Protein AF-A0A059WHM9-F1 (afdb_monomer_lite)

Radius of gyration: 31.62 Å; chains: 1; bounding box: 68×32×107 Å

Foldseek 3Di:
DLVLCVVLVQFDPVCVVVSVVLVVVLVVVVPDCVLLVVLLVVLLVVLCVVLVVVLQVLDADLQFHDVLVVPPPPDPVSVVVPPDRDRTDTDPVNVCCNPPVRSVVSSVVSVVVVVLVSVLVSLLSVLPGNTQFALLDPCLARSPCVNVVVLVVCVVVLVVCCVPPLVVQLCCCVPPVVDDCPDCSRVVSVCCSVPVVVCSSCSSLVSNLVVSVVNLVVVLVVLVVVLVVLVVVVVVVCVVCVVVVNNDPPCPPSVVVNVVSVVSNVSSVSRDSD

pLDDT: mean 81.45, std 11.12, range [46.09, 93.75]

Secondary structure (DSSP, 8-state):
-HHHHHHS--B-GGGHHHHHHHHHHHHHHHH-SHHHHHHHHHHHHHHHHHHHHHHHS----SSEE-HHHHS---STTTGGGGSS---PEEPHHHHHIIIIIHHHHHHHHHHHHHHHHHHHHHHHHHTTS-B---TTSTTSSSS-HHHHHHHHHHHHHHHHHIIIIIHHHHHHHHHTS---TTSHHHHHHHHHHHHHHHHHHHHHHHHHHHHHHHHHHHHHHHHHHHHHHHHHHHHHHHHHHHHHT--TTTHHHHHHHHHHHHHHHHHHHT----

Sequence (274 aa):
AARCFVTTGVVEPGDATRMLRINWKLKQLRHSGWPDLICILLGYALAAAWMFPEMNNGRPTWHAADLTVLSQPTSWRGAHQMLHASLQTLTWPGAWELIFVGPLSTYWWLRWSFKVLLWTWYLYQVSRLRLNLVASHPDSTGGISFISDAQTKFGWIILAYGVSYVAPTILYKLRFEGATIEVLSVWGYAASFVVGAPLLFTLPLFMFTKQLFQAKSHALEVLQERSMERAKAFEDKWLKACMSGHYELMSGSDLTGLDALNRVYDHIHKMRVV

Structure (mmCIF, N/CA/C/O backbone):
data_AF-A0A059WHM9-F1
#
_entry.id   AF-A0A059WHM9-F1
#
loop_
_atom_site.group_PDB
_atom_site.id
_atom_site.type_symbol
_atom_site.label_atom_id
_atom_site.label_alt_id
_atom_site.label_comp_id
_atom_site.label_asym_id
_atom_site.label_entity_id
_atom_site.label_seq_id
_atom_site.pdbx_PDB_ins_code
_atom_site.Cartn_x
_atom_site.Cartn_y
_atom_site.Cartn_z
_atom_site.occupancy
_atom_site.B_iso_or_equiv
_atom_site.auth_seq_id
_atom_site.auth_comp_id
_atom_site.auth_asym_id
_atom_site.auth_atom_id
_atom_site.pdbx_PDB_model_num
ATOM 1 N N . ALA A 1 1 ? -11.561 -9.058 2.204 1.00 68.25 1 ALA A N 1
ATOM 2 C CA . ALA A 1 1 ? -11.937 -7.634 2.317 1.00 68.25 1 ALA A CA 1
ATOM 3 C C . ALA A 1 1 ? -13.413 -7.393 1.998 1.00 68.25 1 ALA A C 1
ATOM 5 O O . ALA A 1 1 ? -14.196 -7.440 2.928 1.00 68.25 1 ALA A O 1
ATOM 6 N N . ALA A 1 2 ? -13.840 -7.207 0.739 1.00 75.38 2 ALA A N 1
ATOM 7 C CA . ALA A 1 2 ? -15.233 -6.817 0.437 1.00 75.38 2 ALA A CA 1
ATOM 8 C C . ALA A 1 2 ? -16.305 -7.789 0.968 1.00 75.38 2 ALA A C 1
ATOM 10 O O . ALA A 1 2 ? -17.295 -7.349 1.539 1.00 75.38 2 ALA A O 1
ATOM 11 N N . ARG A 1 3 ? -16.083 -9.107 0.846 1.00 79.12 3 ARG A N 1
ATOM 12 C CA . ARG A 1 3 ? -16.957 -10.115 1.473 1.00 79.12 3 ARG A CA 1
ATOM 13 C C . ARG A 1 3 ? -16.911 -10.045 3.001 1.00 79.12 3 ARG A C 1
ATOM 15 O O . ARG A 1 3 ? -17.965 -10.059 3.615 1.00 79.12 3 ARG A O 1
ATOM 22 N N . CYS A 1 4 ? -15.716 -9.895 3.580 1.00 76.56 4 CYS A N 1
ATOM 23 C CA . CYS A 1 4 ? -15.513 -9.794 5.028 1.00 76.56 4 CYS A CA 1
ATOM 24 C C . CYS A 1 4 ? -16.339 -8.654 5.631 1.00 76.56 4 CYS A C 1
ATOM 26 O O . CYS A 1 4 ? -17.071 -8.907 6.567 1.00 76.56 4 CYS A O 1
ATOM 28 N N . PHE A 1 5 ? -16.325 -7.455 5.034 1.00 77.19 5 PHE A N 1
ATOM 29 C CA . PHE A 1 5 ? -17.135 -6.320 5.507 1.00 77.19 5 PHE A CA 1
ATOM 30 C C . PHE A 1 5 ? -18.643 -6.606 5.566 1.00 77.19 5 PHE A C 1
ATOM 32 O O . PHE A 1 5 ? -19.338 -6.025 6.392 1.00 77.19 5 PHE A O 1
ATOM 39 N N . VAL A 1 6 ? -19.155 -7.470 4.684 1.00 75.25 6 VAL A N 1
ATOM 40 C CA . VAL A 1 6 ? -20.574 -7.855 4.666 1.00 75.25 6 VAL A CA 1
ATOM 41 C C . VAL A 1 6 ? -20.845 -8.968 5.677 1.00 75.25 6 VAL A C 1
ATOM 43 O O . VAL A 1 6 ? -21.856 -8.929 6.366 1.00 75.25 6 VAL A O 1
ATOM 46 N N . THR A 1 7 ? -19.947 -9.949 5.792 1.00 77.56 7 THR A N 1
ATOM 47 C CA . THR A 1 7 ? -20.131 -11.101 6.687 1.00 77.56 7 THR A CA 1
ATOM 48 C C . THR A 1 7 ? -19.881 -10.774 8.154 1.00 77.56 7 THR A C 1
ATOM 50 O O . THR A 1 7 ? -20.477 -11.408 9.012 1.00 77.56 7 THR A O 1
ATOM 53 N N . THR A 1 8 ? -18.999 -9.816 8.457 1.00 75.31 8 THR A N 1
ATOM 54 C CA . THR A 1 8 ? -18.659 -9.448 9.841 1.00 75.31 8 THR A CA 1
ATOM 55 C C . THR A 1 8 ? -19.654 -8.471 10.466 1.00 75.31 8 THR A C 1
ATOM 57 O O . THR A 1 8 ? -19.558 -8.211 11.658 1.00 75.31 8 THR A O 1
ATOM 60 N N . GLY A 1 9 ? -20.593 -7.908 9.694 1.00 72.00 9 GLY A N 1
ATOM 61 C CA . GLY A 1 9 ? -21.582 -6.955 10.215 1.00 72.00 9 GLY A CA 1
ATOM 62 C C . GLY A 1 9 ? -20.988 -5.627 10.703 1.00 72.00 9 GLY A C 1
ATOM 63 O O . GLY A 1 9 ? -21.664 -4.872 11.391 1.00 72.00 9 GLY A O 1
ATOM 64 N N . VAL A 1 10 ? -19.735 -5.324 10.341 1.00 79.38 10 VAL A N 1
ATOM 65 C CA . VAL A 1 10 ? -19.032 -4.096 10.759 1.00 79.38 10 VAL A CA 1
ATOM 66 C C . VAL A 1 10 ? -19.670 -2.841 10.148 1.00 79.38 10 VAL A C 1
ATOM 68 O O . VAL A 1 10 ? -19.496 -1.746 10.666 1.00 79.38 10 VAL A O 1
ATOM 71 N N . VAL A 1 11 ? -20.423 -2.963 9.052 1.00 79.38 11 VAL A N 1
ATOM 72 C CA . VAL A 1 11 ? -21.133 -1.831 8.434 1.00 79.38 11 VAL A CA 1
ATOM 73 C C . VAL A 1 11 ? -22.506 -1.655 9.083 1.00 79.38 11 VAL A C 1
ATOM 75 O O . VAL A 1 11 ? -23.287 -2.603 9.138 1.00 79.38 11 VAL A O 1
ATOM 78 N N . GLU A 1 12 ? -22.819 -0.433 9.522 1.00 79.44 12 GLU A N 1
ATOM 79 C CA . GLU A 1 12 ? -24.126 -0.099 10.095 1.00 79.44 12 GLU A CA 1
ATOM 80 C C . GLU A 1 12 ? -25.273 -0.393 9.095 1.00 79.44 12 GLU A C 1
ATOM 82 O O . GLU A 1 12 ? -25.134 -0.094 7.901 1.00 79.44 12 GLU A O 1
ATOM 87 N N . PRO A 1 13 ? -26.434 -0.933 9.533 1.00 74.81 13 PRO A N 1
ATOM 88 C CA . PRO A 1 13 ? -27.531 -1.312 8.633 1.00 74.81 13 PRO A CA 1
ATOM 89 C C . PRO A 1 13 ? -28.015 -0.181 7.711 1.00 74.81 13 PRO A C 1
ATOM 91 O O . PRO A 1 13 ? -28.372 -0.434 6.560 1.00 74.81 13 PRO A O 1
ATOM 94 N N . GLY A 1 14 ? -27.969 1.073 8.180 1.00 75.81 14 GLY A N 1
ATOM 95 C CA . GLY A 1 14 ? -28.342 2.253 7.391 1.00 75.81 14 GLY A CA 1
ATOM 96 C C . GLY A 1 14 ? -27.420 2.535 6.196 1.00 75.81 14 GLY A C 1
ATOM 97 O O . GLY A 1 14 ? -27.863 3.090 5.190 1.00 75.81 14 GLY A O 1
ATOM 98 N N . ASP A 1 15 ? -26.159 2.098 6.254 1.00 82.88 15 ASP A N 1
ATOM 99 C CA . ASP A 1 15 ? -25.152 2.304 5.206 1.00 82.88 15 ASP A CA 1
ATOM 100 C C . ASP A 1 15 ? -24.964 1.067 4.297 1.00 82.88 15 ASP A C 1
ATOM 102 O O . ASP A 1 15 ? -24.201 1.111 3.324 1.00 82.88 15 ASP A O 1
ATOM 106 N N . ALA A 1 16 ? -25.707 -0.024 4.525 1.00 79.69 16 ALA A N 1
ATOM 107 C CA . ALA A 1 16 ? -25.605 -1.260 3.739 1.00 79.69 16 ALA A CA 1
ATOM 108 C C . ALA A 1 16 ? -25.854 -1.038 2.232 1.00 79.69 16 ALA A C 1
ATOM 110 O O . ALA A 1 16 ? -25.144 -1.578 1.378 1.00 79.69 16 ALA A O 1
ATOM 111 N N . THR A 1 17 ? -26.812 -0.175 1.878 1.00 83.19 17 THR A N 1
ATOM 112 C CA . THR A 1 17 ? -27.110 0.174 0.475 1.00 83.19 17 THR A CA 1
ATOM 113 C C . THR A 1 17 ? -25.966 0.945 -0.191 1.00 83.19 17 THR A C 1
ATOM 115 O O . THR A 1 17 ? -25.660 0.725 -1.369 1.00 83.19 17 THR A O 1
ATOM 118 N N . ARG A 1 18 ? -25.277 1.819 0.557 1.00 85.75 18 ARG A N 1
ATOM 119 C CA . ARG A 1 18 ? -24.085 2.534 0.078 1.00 85.75 18 ARG A CA 1
ATOM 120 C C . ARG A 1 18 ? -22.920 1.574 -0.125 1.00 85.75 18 ARG A C 1
ATOM 122 O O . ARG A 1 18 ? -22.249 1.660 -1.154 1.00 85.75 18 ARG A O 1
ATOM 129 N N . MET A 1 19 ? -22.733 0.622 0.786 1.00 85.50 19 MET A N 1
ATOM 130 C CA . MET A 1 19 ? -21.709 -0.415 0.666 1.00 85.50 19 MET A CA 1
ATOM 131 C C . MET A 1 19 ? -21.908 -1.279 -0.588 1.00 85.50 19 MET A C 1
ATOM 133 O O . MET A 1 19 ? -20.967 -1.499 -1.353 1.00 85.50 19 MET A O 1
ATOM 137 N N . LEU A 1 20 ? -23.144 -1.707 -0.868 1.00 85.38 20 LEU A N 1
ATOM 138 C CA . LEU A 1 20 ? -23.466 -2.443 -2.096 1.00 85.38 20 LEU A CA 1
ATOM 139 C C . LEU A 1 20 ? -23.156 -1.623 -3.356 1.00 85.38 20 LEU A C 1
ATOM 141 O O . LEU A 1 20 ? -22.583 -2.154 -4.309 1.00 85.38 20 LEU A O 1
ATOM 145 N N . ARG A 1 21 ? -23.452 -0.317 -3.347 1.00 88.69 21 ARG A N 1
ATOM 146 C CA . ARG A 1 21 ? -23.119 0.593 -4.455 1.00 88.69 21 ARG A CA 1
ATOM 147 C C . ARG A 1 21 ? -21.609 0.713 -4.670 1.00 88.69 21 ARG A C 1
ATOM 149 O O . ARG A 1 21 ? -21.160 0.701 -5.816 1.00 88.69 21 ARG A O 1
ATOM 156 N N . ILE A 1 22 ? -20.825 0.814 -3.595 1.00 89.38 22 ILE A N 1
ATOM 157 C CA . ILE A 1 22 ? -19.354 0.852 -3.659 1.00 89.38 22 ILE A CA 1
ATOM 158 C C . ILE A 1 22 ? -18.819 -0.464 -4.236 1.00 89.38 22 ILE A C 1
ATOM 160 O O . ILE A 1 22 ? -18.009 -0.441 -5.163 1.00 89.38 22 ILE A O 1
ATOM 164 N N . ASN A 1 23 ? -19.320 -1.606 -3.760 1.00 89.19 23 ASN A N 1
ATOM 165 C CA . ASN A 1 23 ? -18.938 -2.927 -4.263 1.00 89.19 23 ASN A CA 1
ATOM 166 C C . ASN A 1 23 ? -19.278 -3.106 -5.749 1.00 89.19 23 ASN A C 1
ATOM 168 O O . ASN A 1 23 ? -18.475 -3.653 -6.508 1.00 89.19 23 ASN A O 1
ATOM 172 N N . TRP A 1 24 ? -20.443 -2.620 -6.181 1.00 88.44 24 TRP A N 1
ATOM 173 C CA . TRP A 1 24 ? -20.847 -2.666 -7.582 1.00 88.44 24 TRP A CA 1
ATOM 174 C C . TRP A 1 24 ? -19.944 -1.795 -8.463 1.00 88.44 24 TRP A C 1
ATOM 176 O O . TRP A 1 24 ? -19.422 -2.282 -9.466 1.00 88.44 24 TRP A O 1
ATOM 186 N N . LYS A 1 25 ? -19.652 -0.555 -8.043 1.00 89.19 25 LYS A N 1
ATOM 187 C CA . LYS A 1 25 ? -18.690 0.320 -8.736 1.00 89.19 25 LYS A CA 1
ATOM 188 C C . LYS A 1 25 ? -17.296 -0.302 -8.811 1.00 89.19 25 LYS A C 1
ATOM 190 O O . LYS A 1 25 ? -16.676 -0.270 -9.867 1.00 89.19 25 LYS A O 1
ATOM 195 N N . LEU A 1 26 ? -16.814 -0.911 -7.726 1.00 88.94 26 LEU A N 1
ATOM 196 C CA . LEU A 1 26 ? -15.531 -1.617 -7.710 1.00 88.94 26 LEU A CA 1
ATOM 197 C C . LEU A 1 26 ? -15.507 -2.757 -8.737 1.00 88.94 26 LEU A C 1
ATOM 199 O O . LEU A 1 26 ? -14.520 -2.926 -9.453 1.00 88.94 26 LEU A O 1
ATOM 203 N N . LYS A 1 27 ? -16.592 -3.537 -8.818 1.00 88.06 27 LYS A N 1
ATOM 204 C CA . LYS A 1 27 ? -16.735 -4.613 -9.803 1.00 88.06 27 LYS A CA 1
ATOM 205 C C . LYS A 1 27 ? -16.719 -4.050 -11.228 1.00 88.06 27 LYS A C 1
ATOM 207 O O . LYS A 1 27 ? -15.976 -4.560 -12.059 1.00 88.06 27 LYS A O 1
ATOM 212 N N . GLN A 1 28 ? -17.454 -2.970 -11.487 1.00 89.88 28 GLN A N 1
ATOM 213 C CA . GLN A 1 28 ? -17.480 -2.305 -12.791 1.00 89.88 28 GLN A CA 1
ATOM 214 C C . GLN A 1 28 ? -16.096 -1.771 -13.195 1.00 89.88 28 GLN A C 1
ATOM 216 O O . GLN A 1 28 ? -15.630 -2.048 -14.295 1.00 89.88 28 GLN A O 1
ATOM 221 N N . LEU A 1 29 ? -15.399 -1.073 -12.292 1.00 87.06 29 LEU A N 1
ATOM 222 C CA . LEU A 1 29 ? -14.054 -0.541 -12.540 1.00 87.06 29 LEU A CA 1
ATOM 223 C C . LEU A 1 29 ? -13.016 -1.645 -12.764 1.00 87.06 29 LEU A C 1
ATOM 225 O O . LEU A 1 29 ? -12.088 -1.464 -13.546 1.00 87.06 29 LEU A O 1
ATOM 229 N N . ARG A 1 30 ? -13.174 -2.797 -12.102 1.00 85.94 30 ARG A N 1
ATOM 230 C CA . ARG A 1 30 ? -12.298 -3.958 -12.291 1.00 85.94 30 ARG A CA 1
ATOM 231 C C . ARG A 1 30 ? -12.504 -4.639 -13.645 1.00 85.94 30 ARG A C 1
ATOM 233 O O . ARG A 1 30 ? -11.527 -5.109 -14.212 1.00 85.94 30 ARG A O 1
ATOM 240 N N . HIS A 1 31 ? -13.747 -4.725 -14.118 1.00 87.12 31 HIS A N 1
ATOM 241 C CA . HIS A 1 31 ? -14.084 -5.353 -15.401 1.00 87.12 31 HIS A CA 1
ATOM 242 C C . HIS A 1 31 ? -13.964 -4.408 -16.601 1.00 87.12 31 HIS A C 1
ATOM 244 O O . HIS A 1 31 ? -14.005 -4.865 -17.738 1.00 87.12 31 HIS A O 1
ATOM 250 N N . SER A 1 32 ? -13.830 -3.105 -16.365 1.00 89.75 32 SER A N 1
ATOM 251 C CA . SER A 1 32 ? -13.566 -2.135 -17.420 1.00 89.75 32 SER A CA 1
ATOM 252 C C . SER A 1 32 ? -12.225 -2.433 -18.098 1.00 89.75 32 SER A C 1
ATOM 254 O O . SER A 1 32 ? -11.232 -2.636 -17.405 1.00 89.75 32 SER A O 1
ATOM 256 N N . GLY A 1 33 ? -12.192 -2.420 -19.435 1.00 88.06 33 GLY A N 1
ATOM 257 C CA . GLY A 1 33 ? -10.957 -2.548 -20.225 1.00 88.06 33 GLY A CA 1
ATOM 258 C C . GLY A 1 33 ? -10.168 -1.239 -20.358 1.00 88.06 33 GLY A C 1
ATOM 259 O O . GLY A 1 33 ? -9.021 -1.245 -20.794 1.00 88.06 33 GLY A O 1
ATOM 260 N N . TRP A 1 34 ? -10.750 -0.107 -19.944 1.00 88.06 34 TRP A N 1
ATOM 261 C CA . TRP A 1 34 ? -10.094 1.205 -19.992 1.00 88.06 34 TRP A CA 1
ATOM 262 C C . TRP A 1 34 ? -8.758 1.269 -19.240 1.00 88.06 34 TRP A C 1
ATOM 264 O O . TRP A 1 34 ? -7.804 1.803 -19.801 1.00 88.06 34 TRP A O 1
ATOM 274 N N . PRO A 1 35 ? -8.628 0.722 -18.014 1.00 88.88 35 PRO A N 1
ATOM 275 C CA . PRO A 1 35 ? -7.350 0.702 -17.316 1.00 88.88 35 PRO A CA 1
ATOM 276 C C . PRO A 1 35 ? -6.282 -0.073 -18.085 1.00 88.88 35 PRO A C 1
ATOM 278 O O . PRO A 1 35 ? -5.135 0.353 -18.089 1.00 88.88 35 PRO A O 1
ATOM 281 N N . ASP A 1 36 ? -6.646 -1.173 -18.748 1.00 90.75 36 ASP A N 1
ATOM 282 C CA . ASP A 1 36 ? -5.696 -1.972 -19.525 1.00 90.75 36 ASP A CA 1
ATOM 283 C C . ASP A 1 36 ? -5.208 -1.187 -20.748 1.00 90.75 36 ASP A C 1
ATOM 285 O O . ASP A 1 36 ? -4.002 -1.073 -20.953 1.00 90.75 36 ASP A O 1
ATOM 289 N N . LEU A 1 37 ? -6.119 -0.541 -21.487 1.00 92.19 37 LEU A N 1
ATOM 290 C CA . LEU A 1 37 ? -5.767 0.329 -22.617 1.00 92.19 37 LEU A CA 1
ATOM 291 C C . LEU A 1 37 ? -4.856 1.490 -22.197 1.00 92.19 37 LEU A C 1
ATOM 293 O O . LEU A 1 37 ? -3.840 1.741 -22.841 1.00 92.19 37 LEU A O 1
ATOM 297 N N . ILE A 1 38 ? -5.181 2.169 -21.093 1.00 92.31 38 ILE A N 1
ATOM 298 C CA . ILE A 1 38 ? -4.363 3.268 -20.563 1.00 92.31 38 ILE A CA 1
ATOM 299 C C . ILE A 1 38 ? -2.977 2.760 -20.149 1.00 92.31 38 ILE A C 1
ATOM 301 O O . ILE A 1 38 ? -1.980 3.405 -20.463 1.00 92.31 38 ILE A O 1
ATOM 305 N N . CYS A 1 39 ? -2.889 1.600 -19.487 1.00 92.62 39 CYS A N 1
ATOM 306 C CA . CYS A 1 39 ? -1.604 1.014 -19.093 1.00 92.62 39 CYS A CA 1
ATOM 307 C C . CYS A 1 39 ? -0.755 0.621 -20.306 1.00 92.62 39 CYS A C 1
ATOM 309 O O . CYS A 1 39 ? 0.458 0.790 -20.260 1.00 92.62 39 CYS A O 1
ATOM 311 N N . ILE A 1 40 ? -1.369 0.121 -21.383 1.00 93.12 40 ILE A N 1
ATOM 312 C CA . ILE A 1 40 ? -0.658 -0.220 -22.622 1.00 93.12 40 ILE A CA 1
ATOM 313 C C . ILE A 1 40 ? -0.116 1.050 -23.280 1.00 93.12 40 ILE A C 1
ATOM 315 O O . ILE A 1 40 ? 1.077 1.124 -23.562 1.00 93.12 40 ILE A O 1
ATOM 319 N N . LEU A 1 41 ? -0.960 2.070 -23.472 1.00 93.75 41 LEU A N 1
ATOM 320 C CA . LEU A 1 41 ? -0.550 3.336 -24.088 1.00 93.75 41 LEU A CA 1
ATOM 321 C C . LEU A 1 41 ? 0.564 4.022 -23.291 1.00 93.75 41 LEU A C 1
ATOM 323 O O . LEU A 1 41 ? 1.572 4.430 -23.863 1.00 93.75 41 LEU A O 1
ATOM 327 N N . LEU A 1 42 ? 0.414 4.097 -21.966 1.00 93.75 42 LEU A N 1
ATOM 328 C CA . LEU A 1 42 ? 1.456 4.629 -21.091 1.00 93.75 42 LEU A CA 1
ATOM 329 C C . LEU A 1 42 ? 2.711 3.753 -21.089 1.00 93.75 42 LEU A C 1
ATOM 331 O O . LEU A 1 42 ? 3.808 4.289 -21.012 1.00 93.75 42 LEU A O 1
ATOM 335 N N . GLY A 1 43 ? 2.567 2.431 -21.195 1.00 92.50 43 GLY A N 1
ATOM 336 C CA . GLY A 1 43 ? 3.688 1.500 -21.290 1.00 92.50 43 GLY A CA 1
ATOM 337 C C . GLY A 1 43 ? 4.565 1.782 -22.504 1.00 92.50 43 GLY A C 1
ATOM 338 O O . GLY A 1 43 ? 5.774 1.939 -22.355 1.00 92.50 43 GLY A O 1
ATOM 339 N N . TYR A 1 44 ? 3.954 1.936 -23.680 1.00 93.06 44 TYR A N 1
ATOM 340 C CA . TYR A 1 44 ? 4.675 2.338 -24.890 1.00 93.06 44 TYR A CA 1
ATOM 341 C C . TYR A 1 44 ? 5.255 3.749 -24.777 1.00 93.06 44 TYR A C 1
ATOM 343 O O . TYR A 1 44 ? 6.408 3.961 -25.138 1.00 93.06 44 TYR A O 1
ATOM 351 N N . ALA A 1 45 ? 4.494 4.707 -24.240 1.00 92.81 45 ALA A N 1
ATOM 352 C CA . ALA A 1 45 ? 4.967 6.080 -24.076 1.00 92.81 45 ALA A CA 1
ATOM 353 C C . ALA A 1 45 ? 6.185 6.176 -23.140 1.00 92.81 45 ALA A C 1
ATOM 355 O O . ALA A 1 45 ? 7.138 6.883 -23.450 1.00 92.81 45 ALA A O 1
ATOM 356 N N . LEU A 1 46 ? 6.189 5.446 -22.021 1.00 91.25 46 LEU A N 1
ATOM 357 C CA . LEU A 1 46 ? 7.305 5.415 -21.072 1.00 91.25 46 LEU A CA 1
ATOM 358 C C . LEU A 1 46 ? 8.513 4.650 -21.630 1.00 91.25 46 LEU A C 1
ATOM 360 O O . LEU A 1 46 ? 9.643 5.117 -21.490 1.00 91.25 46 LEU A O 1
ATOM 364 N N . ALA A 1 47 ? 8.280 3.526 -22.315 1.00 88.75 47 ALA A N 1
ATOM 365 C CA . ALA A 1 47 ? 9.335 2.775 -22.999 1.00 88.75 47 ALA A CA 1
ATOM 366 C C . ALA A 1 47 ? 9.987 3.584 -24.135 1.00 88.75 47 ALA A C 1
ATOM 368 O O . ALA A 1 47 ? 11.180 3.461 -24.382 1.00 88.75 47 ALA A O 1
ATOM 369 N N . ALA A 1 48 ? 9.235 4.459 -24.796 1.00 87.69 48 ALA A N 1
ATOM 370 C CA . ALA A 1 48 ? 9.790 5.449 -25.709 1.00 87.69 48 ALA A CA 1
ATOM 371 C C . ALA A 1 48 ? 10.566 6.540 -24.950 1.00 87.69 48 ALA A C 1
ATOM 373 O O . ALA A 1 48 ? 11.705 6.850 -25.294 1.00 87.69 48 ALA A O 1
ATOM 374 N N . ALA A 1 49 ? 9.967 7.102 -23.897 1.00 88.62 49 ALA A N 1
ATOM 375 C CA . ALA A 1 49 ? 10.512 8.244 -23.168 1.00 88.62 49 ALA A CA 1
ATOM 376 C C . ALA A 1 49 ? 11.877 7.975 -22.520 1.00 88.62 49 ALA A C 1
ATOM 378 O O . ALA A 1 49 ? 12.688 8.894 -22.465 1.00 88.62 49 ALA A O 1
ATOM 379 N N . TRP A 1 50 ? 12.149 6.754 -22.044 1.00 84.81 50 TRP A N 1
ATOM 380 C CA . TRP A 1 50 ? 13.475 6.417 -21.504 1.00 84.81 50 TRP A CA 1
ATOM 381 C C . TRP A 1 50 ? 14.479 5.945 -22.576 1.00 84.81 50 TRP A C 1
ATOM 383 O O . TRP A 1 50 ? 15.676 6.140 -22.396 1.00 84.81 50 TRP A O 1
ATOM 393 N N . MET A 1 51 ? 14.020 5.393 -23.710 1.00 83.06 51 MET A N 1
ATOM 394 C CA . MET A 1 51 ? 14.892 4.847 -24.760 1.00 83.06 51 MET A CA 1
ATOM 395 C C . MET A 1 51 ? 15.405 5.945 -25.698 1.00 83.06 51 MET A C 1
ATOM 397 O O . MET A 1 51 ? 16.582 5.957 -26.048 1.00 83.06 51 MET A O 1
ATOM 401 N N . PHE A 1 52 ? 14.551 6.897 -26.090 1.00 83.69 52 PHE A N 1
ATOM 402 C CA . PHE A 1 52 ? 14.935 7.964 -27.022 1.00 83.69 52 PHE A CA 1
ATOM 403 C C . PHE A 1 52 ? 16.091 8.849 -26.528 1.00 83.69 52 PHE A C 1
ATOM 405 O O . PHE A 1 52 ? 16.969 9.159 -27.333 1.00 83.69 52 PHE A O 1
ATOM 412 N N . PRO A 1 53 ? 16.154 9.256 -25.244 1.00 82.69 53 PRO A N 1
ATOM 413 C CA . PRO A 1 53 ? 17.319 9.966 -24.724 1.00 82.69 53 PRO A CA 1
ATOM 414 C C . PRO A 1 53 ? 18.593 9.123 -24.786 1.00 82.69 53 PRO A C 1
ATOM 416 O O . PRO A 1 53 ? 19.651 9.652 -25.111 1.00 82.69 53 PRO A O 1
ATOM 419 N N . GLU A 1 54 ? 18.495 7.814 -24.538 1.00 76.75 54 GLU A N 1
ATOM 420 C CA . GLU A 1 54 ? 19.664 6.934 -24.529 1.00 76.75 54 GLU A CA 1
ATOM 421 C C . GLU A 1 54 ? 20.278 6.768 -25.922 1.00 76.75 54 GLU A C 1
ATOM 423 O O . GLU A 1 54 ? 21.497 6.767 -26.054 1.00 76.75 54 GLU A O 1
ATOM 428 N N . MET A 1 55 ? 19.452 6.775 -26.973 1.00 74.06 55 MET A N 1
ATOM 429 C CA . MET A 1 55 ? 19.915 6.814 -28.369 1.00 74.06 55 MET A CA 1
ATOM 430 C C . MET A 1 55 ? 20.684 8.098 -28.725 1.00 74.06 55 MET A C 1
ATOM 432 O O . MET A 1 55 ? 21.459 8.124 -29.680 1.00 74.06 55 MET A O 1
ATOM 436 N N . ASN A 1 56 ? 20.457 9.179 -27.976 1.00 73.06 56 ASN A N 1
ATOM 437 C CA . ASN A 1 56 ? 21.027 10.499 -28.244 1.00 73.06 56 ASN A CA 1
ATOM 438 C C . ASN A 1 56 ? 22.197 10.846 -27.311 1.00 73.06 56 ASN A C 1
ATOM 440 O O . ASN A 1 56 ? 22.819 11.894 -27.476 1.00 73.06 56 ASN A O 1
ATOM 444 N N . ASN A 1 57 ? 22.525 9.980 -26.346 1.00 72.19 57 ASN A N 1
ATOM 445 C CA . ASN A 1 57 ? 23.554 10.241 -25.336 1.00 72.19 57 ASN A CA 1
ATOM 446 C C . ASN A 1 57 ? 24.991 9.998 -25.837 1.00 72.19 57 ASN A C 1
ATOM 448 O O . ASN A 1 57 ? 25.946 10.202 -25.085 1.00 72.19 57 ASN A O 1
ATOM 452 N N . GLY A 1 58 ? 25.172 9.545 -27.085 1.00 68.00 58 GLY A N 1
ATOM 453 C CA . GLY A 1 58 ? 26.486 9.328 -27.709 1.00 68.00 58 GLY A CA 1
ATOM 454 C C . GLY A 1 58 ? 27.312 8.191 -27.088 1.00 68.00 58 GLY A C 1
ATOM 455 O O . GLY A 1 58 ? 28.443 7.952 -27.508 1.00 68.00 58 GLY A O 1
ATOM 456 N N . ARG A 1 59 ? 26.762 7.468 -26.103 1.00 70.25 59 ARG A N 1
ATOM 457 C CA . ARG A 1 59 ? 27.394 6.315 -25.451 1.00 70.25 59 ARG A CA 1
ATOM 458 C C . ARG A 1 59 ? 26.928 5.032 -26.132 1.00 70.25 59 ARG A C 1
ATOM 460 O O . ARG A 1 59 ? 25.723 4.817 -26.190 1.00 70.25 59 ARG A O 1
ATOM 467 N N . PRO A 1 60 ? 27.821 4.188 -26.673 1.00 70.81 60 PRO A N 1
ATOM 468 C CA . PRO A 1 60 ? 27.400 2.920 -27.248 1.00 70.81 60 PRO A CA 1
ATOM 469 C C . PRO A 1 60 ? 26.913 2.003 -26.123 1.00 70.81 60 PRO A C 1
ATOM 471 O O . PRO A 1 60 ? 27.685 1.599 -25.254 1.00 70.81 60 PRO A O 1
ATOM 474 N N . THR A 1 61 ? 25.624 1.684 -26.135 1.00 76.56 61 THR A N 1
ATOM 475 C CA . THR A 1 61 ? 25.011 0.697 -25.245 1.00 76.56 61 THR A CA 1
ATOM 476 C C . THR A 1 61 ? 24.544 -0.506 -26.049 1.00 76.56 61 THR A C 1
ATOM 478 O O . THR A 1 61 ? 24.511 -0.501 -27.278 1.00 76.56 61 THR A O 1
ATOM 481 N N . TRP A 1 62 ? 24.165 -1.577 -25.360 1.00 79.88 62 TRP A N 1
ATOM 482 C CA . TRP A 1 62 ? 23.667 -2.769 -26.034 1.00 79.88 62 TRP A CA 1
ATOM 483 C C . TRP A 1 62 ? 22.336 -2.538 -26.771 1.00 79.88 62 TRP A C 1
ATOM 485 O O . TRP A 1 62 ? 22.044 -3.286 -27.702 1.00 79.88 62 TRP A O 1
ATOM 495 N N . HIS A 1 63 ? 21.564 -1.504 -26.411 1.00 78.44 63 HIS A N 1
ATOM 496 C CA . HIS A 1 63 ? 20.307 -1.128 -27.075 1.00 78.44 63 HIS A CA 1
ATOM 497 C C . HIS A 1 63 ? 20.503 -0.143 -28.235 1.00 78.44 63 HIS A C 1
ATOM 499 O O . HIS A 1 63 ? 19.768 -0.196 -29.221 1.00 78.44 63 HIS A O 1
ATOM 505 N N . ALA A 1 64 ? 21.479 0.759 -28.113 1.00 76.56 64 ALA A N 1
ATOM 506 C CA . ALA A 1 64 ? 21.774 1.796 -29.092 1.00 76.56 64 ALA A CA 1
ATOM 507 C C . ALA A 1 64 ? 23.286 1.850 -29.327 1.00 76.56 64 ALA A C 1
ATOM 509 O O . ALA A 1 64 ? 24.059 2.262 -28.462 1.00 76.56 64 ALA A O 1
ATOM 510 N N . ALA A 1 65 ? 23.707 1.394 -30.504 1.00 70.69 65 ALA A N 1
ATOM 511 C CA . ALA A 1 65 ? 25.108 1.352 -30.890 1.00 70.69 65 ALA A CA 1
ATOM 512 C C . ALA A 1 65 ? 25.262 1.840 -32.327 1.00 70.69 65 ALA A C 1
ATOM 514 O O . ALA A 1 65 ? 24.397 1.619 -33.179 1.00 70.69 65 ALA A O 1
ATOM 515 N N . ASP A 1 66 ? 26.393 2.482 -32.598 1.00 65.94 66 ASP A N 1
ATOM 516 C CA . ASP A 1 66 ? 26.770 2.820 -33.959 1.00 65.94 66 ASP A CA 1
ATOM 517 C C . ASP A 1 66 ? 27.193 1.534 -34.684 1.00 65.94 66 ASP A C 1
ATOM 519 O O . ASP A 1 66 ? 28.284 0.998 -34.472 1.00 65.94 66 ASP A O 1
ATOM 523 N N . LEU A 1 67 ? 26.291 0.996 -35.510 1.00 57.94 67 LEU A N 1
ATOM 524 C CA . LEU A 1 67 ? 26.519 -0.231 -36.279 1.00 57.94 67 LEU A CA 1
ATOM 525 C C . LEU A 1 67 ? 27.733 -0.111 -37.218 1.00 57.94 67 LEU A C 1
ATOM 527 O O . LEU A 1 67 ? 28.304 -1.136 -37.589 1.00 57.94 67 LEU A O 1
ATOM 531 N N . THR A 1 68 ? 28.175 1.112 -37.542 1.00 54.34 68 THR A N 1
ATOM 532 C CA . THR A 1 68 ? 29.385 1.347 -38.346 1.00 54.34 68 THR A CA 1
ATOM 533 C C . THR A 1 68 ? 30.684 1.025 -37.600 1.00 54.34 68 THR A C 1
ATOM 535 O O . THR A 1 68 ? 31.690 0.738 -38.242 1.00 54.34 68 THR A O 1
ATOM 538 N N . VAL A 1 69 ? 30.672 0.993 -36.260 1.00 52.56 69 VAL A N 1
ATOM 539 C CA . VAL A 1 69 ? 31.836 0.635 -35.424 1.00 52.56 69 VAL A CA 1
ATOM 540 C C . VAL A 1 69 ? 32.007 -0.887 -35.313 1.00 52.56 69 VAL A C 1
ATOM 542 O O . VAL A 1 69 ? 33.125 -1.376 -35.160 1.00 52.56 69 VAL A O 1
ATOM 545 N N . LEU A 1 70 ? 30.915 -1.653 -35.428 1.00 49.41 70 LEU A N 1
ATOM 546 C CA . LEU A 1 70 ? 30.946 -3.124 -35.399 1.00 49.41 70 LEU A CA 1
ATOM 547 C C . LEU A 1 70 ? 31.340 -3.733 -36.752 1.00 49.41 70 LEU A C 1
ATOM 549 O O . LEU A 1 70 ? 31.904 -4.827 -36.797 1.00 49.41 70 LEU A O 1
ATOM 553 N N . SER A 1 71 ? 31.102 -3.020 -37.852 1.00 50.56 71 SER A N 1
ATOM 554 C CA . SER A 1 71 ? 31.710 -3.314 -39.147 1.00 50.56 71 SER A CA 1
ATOM 555 C C . SER A 1 71 ? 33.061 -2.605 -39.235 1.00 50.56 71 SER A C 1
ATOM 557 O O . SER A 1 71 ? 33.106 -1.444 -39.625 1.00 50.56 71 SER A O 1
ATOM 559 N N . GLN A 1 72 ? 34.167 -3.265 -38.871 1.00 49.16 72 GLN A N 1
ATOM 560 C CA . GLN A 1 72 ? 35.508 -2.699 -39.087 1.00 49.16 72 GLN A CA 1
ATOM 561 C C . GLN A 1 72 ? 35.617 -2.137 -40.519 1.00 49.16 72 GLN A C 1
ATOM 563 O O . GLN A 1 72 ? 35.504 -2.913 -41.475 1.00 49.16 72 GLN A O 1
ATOM 568 N N . PRO A 1 73 ? 35.827 -0.822 -40.719 1.00 46.44 73 PRO A N 1
ATOM 569 C CA . PRO A 1 73 ? 36.027 -0.301 -42.055 1.00 46.44 73 PRO A CA 1
ATOM 570 C C . PRO A 1 73 ? 37.441 -0.689 -42.491 1.00 46.44 73 PRO A C 1
ATOM 572 O O . PRO A 1 73 ? 38.419 -0.036 -42.146 1.00 46.44 73 PRO A O 1
ATOM 575 N N . THR A 1 74 ? 37.564 -1.737 -43.302 1.00 51.00 74 THR A N 1
ATOM 576 C CA . THR A 1 74 ? 38.808 -2.103 -44.006 1.00 51.00 74 THR A CA 1
ATOM 577 C C . THR A 1 74 ? 39.214 -1.080 -45.080 1.00 51.00 74 THR A C 1
ATOM 579 O O . THR A 1 74 ? 40.138 -1.324 -45.850 1.00 51.00 74 THR A O 1
ATOM 582 N N . SER A 1 75 ? 38.555 0.085 -45.149 1.00 55.50 75 SER A N 1
ATOM 583 C CA . SER A 1 75 ? 38.841 1.129 -46.131 1.00 55.50 75 SER A CA 1
ATOM 584 C C . SER A 1 75 ? 38.861 2.533 -45.517 1.00 55.50 75 SER A C 1
ATOM 586 O O . SER A 1 75 ? 38.003 2.921 -44.724 1.00 55.50 75 SER A O 1
ATOM 588 N N . TRP A 1 76 ? 39.829 3.332 -45.966 1.00 54.97 76 TRP A N 1
ATOM 589 C CA . TRP A 1 76 ? 40.077 4.741 -45.618 1.00 54.97 76 TRP A CA 1
ATOM 590 C C . TRP A 1 76 ? 38.883 5.685 -45.846 1.00 54.97 76 TRP A C 1
ATOM 592 O O . TRP A 1 76 ? 38.861 6.781 -45.292 1.00 54.97 76 TRP A O 1
ATOM 602 N N . ARG A 1 77 ? 37.860 5.275 -46.612 1.00 49.16 77 ARG A N 1
ATOM 603 C CA . ARG A 1 77 ? 36.621 6.058 -46.778 1.00 49.16 77 ARG A CA 1
ATOM 604 C C . ARG A 1 77 ? 35.720 6.039 -45.539 1.00 49.16 77 ARG A C 1
ATOM 606 O O . ARG A 1 77 ? 34.977 6.994 -45.353 1.00 49.16 77 ARG A O 1
ATOM 613 N N . GLY A 1 78 ? 35.814 5.020 -44.678 1.00 50.28 78 GLY A N 1
ATOM 614 C CA . GLY A 1 78 ? 35.049 4.962 -43.423 1.00 50.28 78 GLY A CA 1
ATOM 615 C C . GLY A 1 78 ? 35.547 5.941 -42.351 1.00 50.28 78 GLY A C 1
ATOM 616 O O . GLY A 1 78 ? 34.769 6.398 -41.523 1.00 50.28 78 GLY A O 1
ATOM 617 N N . ALA A 1 79 ? 36.825 6.336 -42.404 1.00 49.88 79 ALA A N 1
ATOM 618 C CA . ALA A 1 79 ? 37.430 7.253 -41.434 1.00 49.88 79 ALA A CA 1
ATOM 619 C C . ALA A 1 79 ? 36.913 8.701 -41.558 1.00 49.88 79 ALA A C 1
ATOM 621 O O . ALA A 1 79 ? 36.846 9.424 -40.567 1.00 49.88 79 ALA A O 1
ATOM 622 N N . HIS A 1 80 ? 36.490 9.123 -42.755 1.00 46.25 80 HIS A N 1
ATOM 623 C CA . HIS A 1 80 ? 35.920 10.459 -42.976 1.00 46.25 80 HIS A CA 1
ATOM 624 C C . HIS A 1 80 ? 34.469 10.601 -42.488 1.00 46.25 80 HIS A C 1
ATOM 626 O O . HIS A 1 80 ? 33.965 11.719 -42.394 1.00 46.25 80 HIS A O 1
ATOM 632 N N . GLN A 1 81 ? 33.810 9.494 -42.136 1.00 47.59 81 GLN A N 1
ATOM 633 C CA . GLN A 1 81 ? 32.426 9.466 -41.663 1.00 47.59 81 GLN A CA 1
ATOM 634 C C . GLN A 1 81 ? 32.323 9.467 -40.126 1.00 47.59 81 GLN A C 1
ATOM 636 O O . GLN A 1 81 ? 31.287 9.128 -39.577 1.00 47.59 81 GLN A O 1
ATOM 641 N N . MET A 1 82 ? 33.382 9.874 -39.417 1.00 49.28 82 MET A N 1
ATOM 642 C CA . MET A 1 82 ? 33.374 10.078 -37.957 1.00 49.28 82 MET A CA 1
ATOM 643 C C . MET A 1 82 ? 33.065 11.532 -37.540 1.00 49.28 82 MET A C 1
ATOM 645 O O . MET A 1 82 ? 33.060 11.848 -36.355 1.00 49.28 82 MET A O 1
ATOM 649 N N . LEU A 1 83 ? 32.829 12.433 -38.503 1.00 48.16 83 LEU A N 1
ATOM 650 C CA . LEU A 1 83 ? 32.654 13.880 -38.277 1.00 48.16 83 LEU A CA 1
ATOM 651 C C . LEU A 1 83 ? 31.195 14.364 -38.279 1.00 48.16 83 LEU A C 1
ATOM 653 O O . LEU A 1 83 ? 30.940 15.533 -37.996 1.00 48.16 83 LEU A O 1
ATOM 657 N N . HIS A 1 84 ? 30.230 13.489 -38.557 1.00 46.09 84 HIS A N 1
ATOM 658 C CA . HIS A 1 84 ? 28.811 13.806 -38.415 1.00 46.09 84 HIS A CA 1
ATOM 659 C C . HIS A 1 84 ? 28.273 13.051 -37.209 1.00 46.09 84 HIS A C 1
ATOM 661 O O . HIS A 1 84 ? 28.485 11.847 -37.123 1.00 46.09 84 HIS A O 1
ATOM 667 N N . ALA A 1 85 ? 27.613 13.761 -36.288 1.00 49.59 85 ALA A N 1
ATOM 668 C CA . ALA A 1 85 ? 26.929 13.183 -35.134 1.00 49.59 85 ALA A CA 1
ATOM 669 C C . ALA A 1 85 ? 26.080 11.987 -35.592 1.00 49.59 85 ALA A C 1
ATOM 671 O O . ALA A 1 85 ? 25.023 12.168 -36.204 1.00 49.59 85 ALA A O 1
ATOM 672 N N . SER A 1 86 ? 26.591 10.773 -35.383 1.00 51.66 86 SER A N 1
ATOM 673 C CA . SER A 1 86 ? 25.927 9.562 -35.830 1.00 51.66 86 SER A CA 1
ATOM 674 C C . SER A 1 86 ? 24.732 9.344 -34.915 1.00 51.66 86 SER A C 1
ATOM 676 O O . SER A 1 86 ? 24.865 9.134 -33.711 1.00 51.66 86 SER A O 1
ATOM 678 N N . LEU A 1 87 ? 23.531 9.468 -35.481 1.00 54.97 87 LEU A N 1
ATOM 679 C CA . LEU A 1 87 ? 22.319 9.003 -34.821 1.00 54.97 87 LEU A CA 1
ATOM 680 C C . LEU A 1 87 ? 22.538 7.522 -34.517 1.00 54.97 87 LEU A C 1
ATOM 682 O O . LEU A 1 87 ? 22.670 6.720 -35.445 1.00 54.97 87 LEU A O 1
ATOM 686 N N . GLN A 1 88 ? 22.630 7.165 -33.236 1.00 65.06 88 GLN A N 1
ATOM 687 C CA . GLN A 1 88 ? 22.797 5.770 -32.863 1.00 65.06 88 GLN A CA 1
ATOM 688 C C . GLN A 1 88 ? 21.559 5.005 -33.316 1.00 65.06 88 GLN A C 1
ATOM 690 O O . GLN A 1 88 ? 20.424 5.319 -32.950 1.00 65.06 88 GLN A O 1
ATOM 695 N N . THR A 1 89 ? 21.778 3.999 -34.150 1.00 71.44 89 THR A N 1
ATOM 696 C CA . THR A 1 89 ? 20.713 3.117 -34.608 1.00 71.44 89 THR A CA 1
ATOM 697 C C . THR A 1 89 ? 20.376 2.112 -33.517 1.00 71.44 89 THR A C 1
ATOM 699 O O . THR A 1 89 ? 21.269 1.608 -32.829 1.00 71.44 89 THR A O 1
ATOM 702 N N . LEU A 1 90 ? 19.090 1.784 -33.382 1.00 76.69 90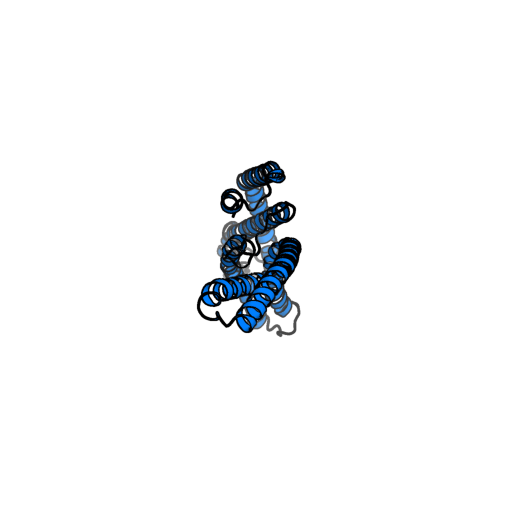 LEU A N 1
ATOM 703 C CA . LEU A 1 90 ? 18.678 0.704 -32.494 1.00 76.69 90 LEU A CA 1
ATOM 704 C C . LEU A 1 90 ? 19.316 -0.605 -32.952 1.00 76.69 90 LEU A C 1
ATOM 706 O O . LEU A 1 90 ? 19.201 -1.002 -34.114 1.00 76.69 90 LEU A O 1
ATOM 710 N N . THR A 1 91 ? 19.962 -1.290 -32.018 1.00 83.62 91 THR A N 1
ATOM 711 C CA . THR A 1 91 ? 20.409 -2.660 -32.244 1.00 83.62 91 THR A CA 1
ATOM 712 C C . THR A 1 91 ? 19.192 -3.587 -32.283 1.00 83.62 91 THR A C 1
ATOM 714 O O . THR A 1 91 ? 18.105 -3.247 -31.806 1.00 83.62 91 THR A O 1
ATOM 717 N N . TRP A 1 92 ? 19.358 -4.796 -32.822 1.00 82.44 92 TRP A N 1
ATOM 718 C CA . TRP A 1 92 ? 18.284 -5.793 -32.804 1.00 82.44 92 TRP A CA 1
ATOM 719 C C . TRP A 1 92 ? 17.770 -6.103 -31.378 1.00 82.44 92 TRP A C 1
ATOM 721 O O . TRP A 1 92 ? 16.553 -6.099 -31.176 1.00 82.44 92 TRP A O 1
ATOM 731 N N . PRO A 1 93 ? 18.645 -6.268 -30.360 1.00 85.88 93 PRO A N 1
ATOM 732 C CA . PRO A 1 93 ? 18.213 -6.345 -28.964 1.00 85.88 93 PRO A CA 1
ATOM 733 C C . PRO A 1 93 ? 17.453 -5.103 -28.473 1.00 85.88 93 PRO A C 1
ATOM 735 O O . PRO A 1 93 ? 16.423 -5.249 -27.818 1.00 85.88 93 PRO A O 1
ATOM 738 N N . GLY A 1 94 ? 17.903 -3.892 -28.824 1.00 85.19 94 GLY A N 1
ATOM 739 C CA . GLY A 1 94 ? 17.226 -2.648 -28.438 1.00 85.19 94 GLY A CA 1
ATOM 740 C C . GLY A 1 94 ? 15.826 -2.507 -29.039 1.00 85.19 94 GLY A C 1
ATOM 741 O O . GLY A 1 94 ? 14.898 -2.064 -28.365 1.00 85.19 94 GLY A O 1
ATOM 742 N N . ALA A 1 95 ? 15.630 -2.958 -30.280 1.00 87.25 95 ALA A N 1
ATOM 743 C CA . ALA A 1 95 ? 14.312 -2.996 -30.918 1.00 87.25 95 ALA A CA 1
ATOM 744 C C . ALA A 1 95 ? 13.358 -3.975 -30.232 1.00 87.25 95 ALA A C 1
ATOM 746 O O . ALA A 1 95 ? 12.189 -3.648 -30.012 1.00 87.25 95 ALA A O 1
ATOM 747 N N . TRP A 1 96 ? 13.859 -5.149 -29.842 1.00 89.94 96 TRP A N 1
ATOM 748 C CA . TRP A 1 96 ? 13.073 -6.117 -29.082 1.00 89.94 96 TRP A CA 1
ATOM 749 C C . TRP A 1 96 ? 12.634 -5.559 -27.724 1.00 89.94 96 TRP A C 1
ATOM 751 O O . TRP A 1 96 ? 11.487 -5.739 -27.304 1.00 89.94 96 TRP A O 1
ATOM 761 N N . GLU A 1 97 ? 13.528 -4.834 -27.057 1.00 88.25 97 GLU A N 1
ATOM 762 C CA . GLU A 1 97 ? 13.207 -4.167 -25.805 1.00 88.25 97 GLU A CA 1
ATOM 763 C C . GLU A 1 97 ? 12.165 -3.064 -25.970 1.00 88.25 97 GLU A C 1
ATOM 765 O O . GLU A 1 97 ? 11.204 -3.023 -25.201 1.00 88.25 97 GLU A O 1
ATOM 770 N N . LEU A 1 98 ? 12.305 -2.216 -26.992 1.00 88.75 98 LEU A N 1
ATOM 771 C CA . LEU A 1 98 ? 11.390 -1.100 -27.230 1.00 88.75 98 LEU A CA 1
ATOM 772 C C . LEU A 1 98 ? 9.957 -1.571 -27.468 1.00 88.75 98 LEU A C 1
ATOM 774 O O . LEU A 1 98 ? 9.009 -0.951 -26.991 1.00 88.75 98 LEU A O 1
ATOM 778 N N . ILE A 1 99 ? 9.810 -2.643 -28.246 1.00 90.44 99 ILE A N 1
ATOM 779 C CA . ILE A 1 99 ? 8.511 -3.095 -28.744 1.00 90.44 99 ILE A CA 1
ATOM 780 C C . ILE A 1 99 ? 7.841 -4.038 -27.746 1.00 90.44 99 ILE A C 1
ATOM 782 O O . ILE A 1 99 ? 6.638 -3.926 -27.515 1.00 90.44 99 ILE A O 1
ATOM 786 N N . PHE A 1 100 ? 8.596 -4.960 -27.145 1.00 92.38 100 PHE A N 1
ATOM 787 C CA . PHE A 1 100 ? 8.015 -6.032 -26.339 1.00 92.38 100 PHE A CA 1
ATOM 788 C C . PHE A 1 100 ? 8.332 -5.883 -24.856 1.00 92.38 100 PHE A C 1
ATOM 790 O O . PHE A 1 100 ? 7.416 -5.754 -24.045 1.00 92.38 100 PHE A O 1
ATOM 797 N N . VAL A 1 101 ? 9.614 -5.913 -24.482 1.00 91.94 101 VAL A N 1
ATOM 798 C CA . VAL A 1 101 ? 10.017 -6.079 -23.073 1.00 91.94 101 VAL A CA 1
ATOM 799 C C . VAL A 1 101 ? 9.699 -4.839 -22.239 1.00 91.94 101 VAL A C 1
ATOM 801 O O . VAL A 1 101 ? 9.080 -4.953 -21.179 1.00 91.94 101 VAL A O 1
ATOM 804 N N . GLY A 1 102 ? 10.066 -3.655 -22.729 1.00 89.62 102 GLY A N 1
ATOM 805 C CA . GLY A 1 102 ? 9.850 -2.378 -22.055 1.00 89.62 102 GLY A CA 1
ATOM 806 C C . GLY A 1 102 ? 8.366 -2.098 -21.802 1.00 89.62 102 GLY A C 1
ATOM 807 O O . GLY A 1 102 ? 7.974 -1.927 -20.638 1.00 89.62 102 GLY A O 1
ATOM 808 N N . PRO A 1 103 ? 7.508 -2.112 -22.842 1.00 92.62 103 PRO A N 1
ATOM 809 C CA . PRO A 1 103 ? 6.074 -1.903 -22.679 1.00 92.62 103 PRO A CA 1
ATOM 810 C C . PRO A 1 103 ? 5.417 -2.970 -21.803 1.00 92.62 103 PRO A C 1
ATOM 812 O O . PRO A 1 103 ? 4.583 -2.625 -20.970 1.00 92.62 103 PRO A O 1
ATOM 815 N N . LEU A 1 104 ? 5.805 -4.246 -21.930 1.00 93.44 104 LEU A N 1
ATOM 816 C CA . LEU A 1 104 ? 5.230 -5.336 -21.134 1.00 93.44 104 LEU A CA 1
ATOM 817 C C . LEU A 1 104 ? 5.575 -5.211 -19.644 1.00 93.44 104 LEU A C 1
ATOM 819 O O . LEU A 1 104 ? 4.687 -5.342 -18.798 1.00 93.44 104 LEU A O 1
ATOM 823 N N . SER A 1 105 ? 6.839 -4.925 -19.316 1.00 90.69 105 SER A N 1
ATOM 824 C CA . SER A 1 105 ? 7.261 -4.707 -17.927 1.00 90.69 105 SER A CA 1
ATOM 825 C C . SER A 1 105 ? 6.547 -3.495 -17.330 1.00 90.69 105 SER A C 1
ATOM 827 O O . SER A 1 105 ? 5.946 -3.569 -16.255 1.00 90.69 105 SER A O 1
ATOM 829 N N . THR A 1 106 ? 6.527 -2.384 -18.069 1.00 91.12 106 THR A N 1
ATOM 830 C CA . THR A 1 106 ? 5.875 -1.147 -17.630 1.00 91.12 106 THR A CA 1
ATOM 831 C C . THR A 1 106 ? 4.373 -1.347 -17.448 1.00 91.12 106 THR A C 1
ATOM 833 O O . THR A 1 106 ? 3.817 -0.942 -16.429 1.00 91.12 106 THR A O 1
ATOM 836 N N . TYR A 1 107 ? 3.715 -2.048 -18.374 1.00 93.06 107 TYR A N 1
ATOM 837 C CA . TYR A 1 107 ? 2.308 -2.421 -18.263 1.00 93.06 107 TYR A CA 1
ATOM 838 C C . TYR A 1 107 ? 2.032 -3.193 -16.973 1.00 93.06 107 TYR A C 1
ATOM 840 O O . TYR A 1 107 ? 1.092 -2.862 -16.249 1.00 93.06 107 TYR A O 1
ATOM 848 N N . TRP A 1 108 ? 2.859 -4.192 -16.652 1.00 92.56 108 TRP A N 1
ATOM 849 C CA . TRP A 1 108 ? 2.699 -4.988 -15.439 1.00 92.56 108 TRP A CA 1
ATOM 850 C C . TRP A 1 108 ? 2.735 -4.114 -14.180 1.00 92.56 108 TRP A C 1
ATOM 852 O O . TRP A 1 108 ? 1.844 -4.211 -13.327 1.00 92.56 108 TRP A O 1
ATOM 862 N N . TRP A 1 109 ? 3.715 -3.213 -14.085 1.00 91.56 109 TRP A N 1
ATOM 863 C CA . TRP A 1 109 ? 3.847 -2.296 -12.952 1.00 91.56 109 TRP A CA 1
ATOM 864 C C . TRP A 1 109 ? 2.721 -1.272 -12.882 1.00 91.56 109 TRP A C 1
ATOM 866 O O . TRP A 1 109 ? 2.132 -1.094 -11.816 1.00 91.56 109 TRP A O 1
ATOM 876 N N . LEU A 1 110 ? 2.343 -0.657 -14.004 1.00 91.56 110 LEU A N 1
ATOM 877 C CA . LEU A 1 110 ? 1.200 0.256 -14.060 1.00 91.56 110 LEU A CA 1
ATOM 878 C C . LEU A 1 110 ? -0.093 -0.444 -13.648 1.00 91.56 110 LEU A C 1
ATOM 880 O O . LEU A 1 110 ? -0.908 0.126 -12.918 1.00 91.56 110 LEU A O 1
ATOM 884 N N . ARG A 1 111 ? -0.273 -1.705 -14.050 1.00 91.06 111 ARG A N 1
ATOM 885 C CA . ARG A 1 111 ? -1.467 -2.470 -13.706 1.00 91.06 111 ARG A CA 1
ATOM 886 C C . ARG A 1 111 ? -1.541 -2.768 -12.215 1.00 91.06 111 ARG A C 1
ATOM 888 O O . ARG A 1 111 ? -2.622 -2.681 -11.624 1.00 91.06 111 ARG A O 1
ATOM 895 N N . TRP A 1 112 ? -0.409 -3.085 -11.594 1.00 90.88 112 TRP A N 1
ATOM 896 C CA . TRP A 1 112 ? -0.314 -3.219 -10.143 1.00 90.88 112 TRP A CA 1
ATOM 897 C C . TRP A 1 112 ? -0.554 -1.893 -9.423 1.00 90.88 112 TRP A C 1
ATOM 899 O O . TRP A 1 112 ? -1.351 -1.863 -8.485 1.00 90.88 112 TRP A O 1
ATOM 909 N N . SER A 1 113 ? 0.019 -0.792 -9.906 1.00 89.44 113 SER A N 1
ATOM 910 C CA . SER A 1 113 ? -0.238 0.553 -9.379 1.00 89.44 113 SER A CA 1
ATOM 911 C C . SER A 1 113 ? -1.723 0.907 -9.437 1.00 89.44 113 SER A C 1
ATOM 913 O O . SER A 1 113 ? -2.290 1.364 -8.447 1.00 89.44 113 SER A O 1
ATOM 915 N N . PHE A 1 114 ? -2.408 0.593 -10.539 1.00 90.25 114 PHE A N 1
ATOM 916 C CA . PHE A 1 114 ? -3.853 0.792 -10.651 1.00 90.25 114 PHE A CA 1
ATOM 917 C C . PHE A 1 114 ? -4.642 -0.047 -9.635 1.00 90.25 114 PHE A C 1
ATOM 919 O O . PHE A 1 114 ? -5.615 0.437 -9.057 1.00 90.25 114 PHE A O 1
ATOM 926 N N . LYS A 1 115 ? -4.225 -1.293 -9.364 1.00 88.81 115 LYS A N 1
ATOM 927 C CA . LYS A 1 115 ? -4.840 -2.117 -8.307 1.00 88.81 115 LYS A CA 1
ATOM 928 C C . LYS A 1 115 ? -4.664 -1.489 -6.925 1.00 88.81 115 LYS A C 1
ATOM 930 O O . LYS A 1 115 ? -5.615 -1.515 -6.146 1.00 88.81 115 LYS A O 1
ATOM 935 N N . VAL A 1 116 ? -3.492 -0.924 -6.632 1.00 88.25 116 VAL A N 1
ATOM 936 C CA . VAL A 1 116 ? -3.229 -0.216 -5.3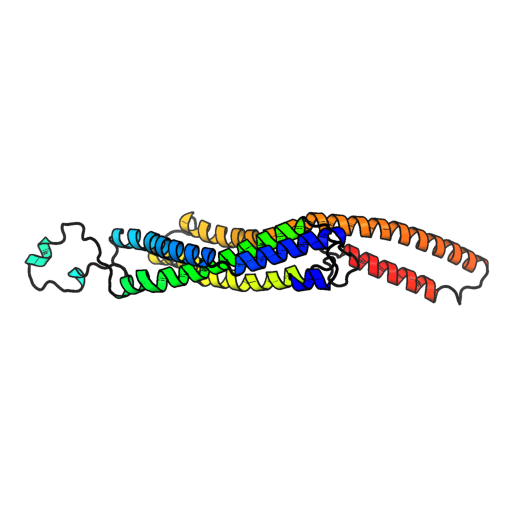70 1.00 88.25 116 VAL A CA 1
ATOM 937 C C . VAL A 1 116 ? -4.088 1.045 -5.272 1.00 88.25 116 VAL A C 1
ATOM 939 O O . VAL A 1 116 ? -4.753 1.239 -4.262 1.00 88.25 116 VAL A O 1
ATOM 942 N N . LEU A 1 117 ? -4.176 1.851 -6.334 1.00 89.25 117 LEU A N 1
ATOM 943 C CA . LEU A 1 117 ? -5.044 3.034 -6.370 1.00 89.25 117 LEU A CA 1
ATOM 944 C C . LEU A 1 117 ? -6.516 2.675 -6.157 1.00 89.25 117 LEU A C 1
ATOM 946 O O . LEU A 1 117 ? -7.207 3.319 -5.371 1.00 89.25 117 LEU A O 1
ATOM 950 N N . LEU A 1 118 ? -6.995 1.618 -6.815 1.00 90.25 118 LEU A N 1
ATOM 951 C CA . LEU A 1 118 ? -8.363 1.133 -6.658 1.00 90.25 118 LEU A CA 1
ATOM 952 C C . LEU A 1 118 ? -8.620 0.616 -5.235 1.00 90.25 118 LEU A C 1
ATOM 954 O O . LEU A 1 118 ? -9.710 0.810 -4.699 1.00 90.25 118 LEU A O 1
ATOM 958 N N . TRP A 1 119 ? -7.623 -0.024 -4.621 1.00 89.62 119 TRP A N 1
ATOM 959 C CA . TRP A 1 119 ? -7.673 -0.467 -3.231 1.00 89.62 119 TRP A CA 1
ATOM 960 C C . TRP A 1 119 ? -7.737 0.712 -2.256 1.00 89.62 119 TRP A C 1
ATOM 962 O O . TRP A 1 119 ? -8.629 0.747 -1.411 1.00 89.62 119 TRP A O 1
ATOM 972 N N . THR A 1 120 ? -6.869 1.711 -2.419 1.00 88.88 120 THR A N 1
ATOM 973 C CA . 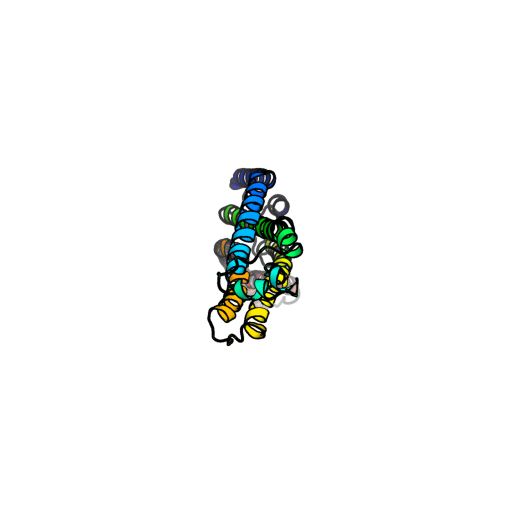THR A 1 120 ? -6.871 2.937 -1.610 1.00 88.88 120 THR A CA 1
ATOM 974 C C . THR A 1 120 ? -8.179 3.705 -1.773 1.00 88.88 120 THR A C 1
ATOM 976 O O . THR A 1 120 ? -8.781 4.103 -0.780 1.00 88.88 120 THR A O 1
ATOM 979 N N . TRP A 1 121 ? -8.678 3.854 -3.004 1.00 91.06 121 TRP A N 1
ATOM 980 C CA . TRP A 1 121 ? -9.981 4.467 -3.267 1.00 91.06 121 TRP A CA 1
ATOM 981 C C . TRP A 1 121 ? -11.118 3.697 -2.592 1.00 91.06 121 TRP A C 1
ATOM 983 O O . TRP A 1 121 ? -11.985 4.303 -1.968 1.00 91.06 121 TRP A O 1
ATOM 993 N N . TYR A 1 122 ? -11.118 2.366 -2.684 1.00 89.38 122 TYR A N 1
ATOM 994 C CA . TYR A 1 122 ? -12.132 1.533 -2.045 1.00 89.38 122 TYR A CA 1
ATOM 995 C C . TYR A 1 122 ? -12.120 1.705 -0.521 1.00 89.38 122 TYR A C 1
ATOM 997 O O . TYR A 1 122 ? -13.171 1.944 0.072 1.00 89.38 122 TYR A O 1
ATOM 1005 N N . LEU A 1 123 ? -10.941 1.644 0.104 1.00 88.62 123 LEU A N 1
ATOM 1006 C CA . LEU A 1 123 ? -10.794 1.855 1.543 1.00 88.62 123 LEU A CA 1
ATOM 1007 C C . LEU A 1 123 ? -11.216 3.263 1.963 1.00 88.62 123 LEU A C 1
ATOM 1009 O O . LEU A 1 123 ? -11.926 3.391 2.952 1.00 88.62 123 LEU A O 1
ATOM 1013 N N . TYR A 1 124 ? -10.888 4.286 1.174 1.00 88.81 124 TYR A N 1
ATOM 1014 C CA . TYR A 1 124 ? -11.346 5.655 1.403 1.00 88.81 124 TYR A CA 1
ATOM 1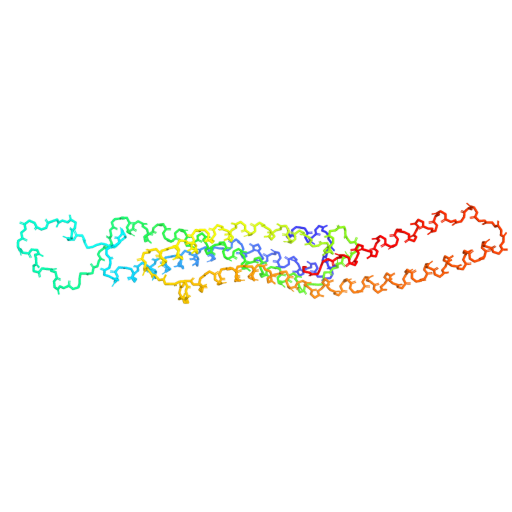015 C C . TYR A 1 124 ? -12.876 5.784 1.375 1.00 88.81 124 TYR A C 1
ATOM 1017 O O . TYR A 1 124 ? -13.463 6.504 2.178 1.00 88.81 124 TYR A O 1
ATOM 1025 N N . GLN A 1 125 ? -13.558 5.092 0.458 1.00 88.38 125 GLN A N 1
ATOM 1026 C CA . GLN A 1 125 ? -15.024 5.109 0.436 1.00 88.38 125 GLN A CA 1
ATOM 1027 C C . GLN A 1 125 ? -15.611 4.390 1.655 1.00 88.38 125 GLN A C 1
ATOM 1029 O O . GLN A 1 125 ? -16.588 4.865 2.232 1.00 88.38 125 GLN A O 1
ATOM 1034 N N . VAL A 1 126 ? -15.009 3.272 2.071 1.00 86.88 126 VAL A N 1
ATOM 1035 C CA . VAL A 1 126 ? -15.453 2.512 3.248 1.00 86.88 126 VAL A CA 1
ATOM 1036 C C . VAL A 1 126 ? -15.181 3.274 4.547 1.00 86.88 126 VAL A C 1
ATOM 1038 O O . VAL A 1 126 ? -16.033 3.278 5.428 1.00 86.88 126 VAL A O 1
ATOM 1041 N N . SER A 1 127 ? -14.064 3.996 4.654 1.00 86.38 127 SER A N 1
ATOM 1042 C CA . SER A 1 127 ? -13.720 4.814 5.827 1.00 86.38 127 SER A CA 1
ATOM 1043 C C . SER A 1 127 ? -14.620 6.041 6.008 1.00 86.38 127 SER A C 1
ATOM 1045 O O . SER A 1 127 ? -14.489 6.769 6.990 1.00 86.38 127 SER A O 1
ATOM 1047 N N . ARG A 1 128 ? -15.506 6.328 5.050 1.00 84.50 128 ARG A N 1
ATOM 1048 C CA . ARG A 1 128 ? -16.542 7.364 5.170 1.00 84.50 128 ARG A CA 1
ATOM 1049 C C . ARG A 1 128 ? -17.898 6.811 5.595 1.00 84.50 128 ARG A C 1
ATOM 1051 O O . ARG A 1 128 ? -18.792 7.606 5.881 1.00 84.50 128 ARG A O 1
ATOM 1058 N N . LEU A 1 129 ? -18.060 5.491 5.615 1.00 84.50 129 LEU A N 1
ATOM 1059 C CA . LEU A 1 129 ? -19.241 4.842 6.170 1.00 84.50 129 LEU A CA 1
ATOM 1060 C C . LEU A 1 129 ? -19.132 4.805 7.693 1.00 84.50 129 LEU A C 1
ATOM 1062 O O . LEU A 1 129 ? -18.028 4.835 8.247 1.00 84.50 129 LEU A O 1
ATOM 1066 N N . ARG A 1 130 ? -20.279 4.737 8.367 1.00 79.62 130 ARG A N 1
ATOM 1067 C CA . ARG A 1 130 ? -20.314 4.493 9.807 1.00 79.62 130 ARG A CA 1
ATOM 1068 C C . ARG A 1 130 ? -20.034 3.015 10.058 1.00 79.62 130 ARG A C 1
ATOM 1070 O O . ARG A 1 130 ? -20.850 2.146 9.747 1.00 79.62 130 ARG A O 1
ATOM 1077 N N . LEU A 1 131 ? -18.833 2.735 10.556 1.00 80.38 131 LEU A N 1
ATOM 1078 C CA . LEU A 1 131 ? -18.435 1.393 10.954 1.00 80.38 131 LEU A CA 1
ATOM 1079 C C . LEU A 1 131 ? -18.795 1.190 12.427 1.00 80.38 131 LEU A C 1
ATOM 1081 O O . LEU A 1 131 ? -18.417 1.989 13.282 1.00 80.38 131 LEU A O 1
ATOM 1085 N N . ASN A 1 132 ? -19.510 0.108 12.718 1.00 81.25 132 ASN A N 1
ATOM 1086 C CA . ASN A 1 132 ? -19.753 -0.361 14.071 1.00 81.25 132 ASN A CA 1
ATOM 1087 C C . ASN A 1 132 ? -18.519 -1.137 14.551 1.00 81.25 132 ASN A C 1
ATOM 1089 O O . ASN A 1 132 ? -18.444 -2.362 14.443 1.00 81.25 132 ASN A O 1
ATOM 1093 N N . LEU A 1 133 ? -17.504 -0.391 14.987 1.00 81.75 133 LEU A N 1
ATOM 1094 C CA . LEU A 1 133 ? -16.258 -0.945 15.502 1.00 81.75 133 LEU A CA 1
ATOM 1095 C C . LEU A 1 133 ? -16.456 -1.373 16.954 1.00 81.75 133 LEU A C 1
ATOM 1097 O O . LEU A 1 133 ? -16.790 -0.561 17.816 1.00 81.75 133 LEU A O 1
ATOM 1101 N N . VAL A 1 134 ? -16.206 -2.648 17.232 1.00 82.00 134 VAL A N 1
ATOM 1102 C CA . VAL A 1 134 ? -16.360 -3.214 18.573 1.00 82.00 134 VAL A CA 1
ATOM 1103 C C . VAL A 1 134 ? -14.983 -3.323 19.215 1.00 82.00 134 VAL A C 1
ATOM 1105 O O . VAL A 1 134 ? -14.200 -4.200 18.864 1.00 82.00 134 VAL A O 1
ATOM 1108 N N . ALA A 1 135 ? -14.670 -2.441 20.166 1.00 80.62 135 ALA A N 1
ATOM 1109 C CA . ALA A 1 135 ? -13.345 -2.400 20.794 1.00 80.62 135 ALA A CA 1
ATOM 1110 C C . ALA A 1 135 ? -12.986 -3.688 21.563 1.00 80.62 135 ALA A C 1
ATOM 1112 O O . ALA A 1 135 ? -11.811 -4.018 21.704 1.00 80.62 135 ALA A O 1
ATOM 1113 N N . SER A 1 136 ? -13.988 -4.446 22.021 1.00 78.38 136 SER A N 1
ATOM 1114 C CA . SER A 1 136 ? -13.810 -5.744 22.684 1.00 78.38 136 SER A CA 1
ATOM 1115 C C . SER A 1 136 ? -13.566 -6.911 21.719 1.00 78.38 136 SER A C 1
ATOM 1117 O O . SER A 1 136 ? -13.452 -8.054 22.158 1.00 78.38 136 SER A O 1
ATOM 1119 N N . HIS A 1 137 ? -13.516 -6.664 20.407 1.00 82.81 137 HIS A N 1
ATOM 1120 C CA . HIS A 1 137 ? -13.277 -7.707 19.417 1.00 82.81 137 HIS A CA 1
ATOM 1121 C C . HIS A 1 137 ? -11.870 -8.326 19.609 1.00 82.81 137 HIS A C 1
ATOM 1123 O O . HIS A 1 137 ? -10.908 -7.595 19.867 1.00 82.81 137 HIS A O 1
ATOM 1129 N N . PRO A 1 138 ? -11.700 -9.658 19.476 1.00 79.19 138 PRO A N 1
ATOM 1130 C CA . PRO A 1 138 ? -10.436 -10.348 19.778 1.00 79.19 138 PRO A CA 1
ATOM 1131 C C . PRO A 1 138 ? -9.264 -9.993 18.846 1.00 79.19 138 PRO A C 1
ATOM 1133 O O . PRO A 1 138 ? -8.141 -10.420 19.086 1.00 79.19 138 PRO A O 1
ATOM 1136 N N . ASP A 1 139 ? -9.497 -9.215 17.787 1.00 80.06 139 ASP A N 1
ATOM 1137 C CA . ASP A 1 139 ? -8.495 -8.848 16.777 1.00 80.06 139 ASP A CA 1
ATOM 1138 C C . ASP A 1 139 ? -7.696 -7.572 17.104 1.00 80.06 139 ASP A C 1
ATOM 1140 O O . ASP A 1 139 ? -6.927 -7.097 16.263 1.00 80.06 139 ASP A O 1
ATOM 1144 N N . SER A 1 140 ? -7.919 -6.982 18.284 1.00 78.44 140 SER A N 1
ATOM 1145 C CA . SER A 1 140 ? -7.279 -5.752 18.784 1.00 78.44 140 SER A CA 1
ATOM 1146 C C . SER A 1 140 ? -7.342 -4.550 17.829 1.00 78.44 140 SER A C 1
ATOM 1148 O O . SER A 1 140 ? -6.600 -3.581 18.002 1.00 78.44 140 SER A O 1
ATOM 1150 N N . THR A 1 141 ? -8.215 -4.598 16.820 1.00 80.38 141 THR A N 1
ATOM 1151 C CA . THR A 1 141 ? -8.371 -3.577 15.769 1.00 80.38 141 THR A CA 1
ATOM 1152 C C . THR A 1 141 ? -9.840 -3.271 15.481 1.00 80.38 141 THR A C 1
ATOM 1154 O O . THR A 1 141 ? -10.152 -2.573 14.525 1.00 80.38 141 THR A O 1
ATOM 1157 N N . GLY A 1 142 ? -10.759 -3.728 16.335 1.00 77.69 142 GLY A N 1
ATOM 1158 C CA . GLY A 1 142 ? -12.169 -3.350 16.264 1.00 77.69 142 GLY A CA 1
ATOM 1159 C C . GLY A 1 142 ? -12.962 -4.081 15.180 1.00 77.69 142 GLY A C 1
ATOM 1160 O O . GLY A 1 142 ? -13.987 -3.564 14.740 1.00 77.69 142 GLY A O 1
ATOM 1161 N N . GLY A 1 143 ? -12.500 -5.255 14.733 1.00 81.62 143 GLY A N 1
ATOM 1162 C CA . GLY A 1 143 ? -13.167 -6.076 13.715 1.00 81.62 143 GLY A CA 1
ATOM 1163 C C . GLY A 1 143 ? -12.682 -5.855 12.276 1.00 81.62 143 GLY A C 1
ATOM 1164 O O . GLY A 1 143 ? -13.320 -6.343 11.339 1.00 81.62 143 GLY A O 1
ATOM 1165 N N . ILE A 1 144 ? -11.585 -5.113 12.069 1.00 85.06 144 ILE A N 1
ATOM 1166 C CA . ILE A 1 144 ? -11.047 -4.771 10.738 1.00 85.06 144 ILE A CA 1
ATOM 1167 C C . ILE A 1 144 ? -9.636 -5.320 10.459 1.00 85.06 144 ILE A C 1
ATOM 1169 O O . ILE A 1 144 ? -9.012 -4.918 9.472 1.00 85.06 144 ILE A O 1
ATOM 1173 N N . SER A 1 145 ? -9.131 -6.273 11.254 1.00 83.12 145 SER A N 1
ATOM 1174 C CA . SER A 1 145 ? -7.770 -6.822 11.074 1.00 83.12 145 SER A CA 1
ATOM 1175 C C . SER A 1 145 ? -7.506 -7.408 9.682 1.00 83.12 145 SER A C 1
ATOM 1177 O O . SER A 1 145 ? -6.395 -7.315 9.162 1.00 83.12 145 SER A O 1
ATOM 1179 N N . PHE A 1 146 ? -8.542 -7.912 9.004 1.00 83.75 146 PHE A N 1
ATOM 1180 C CA . PHE A 1 146 ? -8.441 -8.445 7.642 1.00 83.75 146 PHE A CA 1
ATOM 1181 C C . PHE A 1 146 ? -7.952 -7.411 6.607 1.00 83.75 146 PHE A C 1
ATOM 1183 O O . PHE A 1 146 ? -7.551 -7.785 5.499 1.00 83.75 146 PHE A O 1
ATOM 1190 N N . ILE A 1 147 ? -8.038 -6.108 6.912 1.00 85.44 147 ILE A N 1
ATOM 1191 C CA . ILE A 1 147 ? -7.459 -5.039 6.087 1.00 85.44 147 ILE A CA 1
ATOM 1192 C C . ILE A 1 147 ? -5.933 -5.084 6.193 1.00 85.44 147 ILE A C 1
ATOM 1194 O O . ILE A 1 147 ? -5.264 -5.017 5.162 1.00 85.44 147 ILE A O 1
ATOM 1198 N N . SER A 1 148 ? -5.406 -5.274 7.406 1.00 83.19 148 SER A N 1
ATOM 1199 C CA . SER A 1 148 ? -3.973 -5.424 7.671 1.00 83.19 148 SER A CA 1
ATOM 1200 C C . SER A 1 148 ? -3.406 -6.669 6.978 1.00 83.19 148 SER A C 1
ATOM 1202 O O . SER A 1 148 ? -2.385 -6.584 6.301 1.00 83.19 148 SER A O 1
ATOM 1204 N N . ASP A 1 149 ? -4.129 -7.793 6.996 1.00 83.12 149 ASP A N 1
ATOM 1205 C CA . ASP A 1 149 ? -3.719 -9.013 6.280 1.00 83.12 149 ASP A CA 1
ATOM 1206 C C . ASP A 1 149 ? -3.653 -8.828 4.761 1.00 83.12 149 ASP A C 1
ATOM 1208 O O . ASP A 1 149 ? -2.735 -9.306 4.086 1.00 83.12 149 ASP A O 1
ATOM 1212 N N . ALA A 1 150 ? -4.651 -8.143 4.192 1.00 83.25 150 ALA A N 1
ATOM 1213 C CA . ALA A 1 150 ? -4.633 -7.790 2.776 1.00 83.25 150 ALA A CA 1
ATOM 1214 C C . ALA A 1 150 ? -3.456 -6.864 2.470 1.00 83.25 150 ALA A C 1
ATOM 1216 O O . ALA A 1 150 ? -2.870 -6.936 1.389 1.00 83.25 150 ALA A O 1
ATOM 1217 N N . GLN A 1 151 ? -3.105 -6.026 3.438 1.00 83.62 151 GLN A N 1
ATOM 1218 C CA . GLN A 1 151 ? -2.044 -5.075 3.303 1.00 83.62 151 GLN A CA 1
ATOM 1219 C C . GLN A 1 151 ? -0.643 -5.716 3.311 1.00 83.62 151 GLN A C 1
ATOM 1221 O O . GLN A 1 151 ? 0.154 -5.466 2.407 1.00 83.62 151 GLN A O 1
ATOM 1226 N N . THR A 1 152 ? -0.356 -6.631 4.231 1.00 83.88 152 THR A N 1
ATOM 1227 C CA . THR A 1 152 ? 0.948 -7.316 4.313 1.00 83.88 152 THR A CA 1
ATOM 1228 C C . THR A 1 152 ? 1.379 -7.948 2.980 1.00 83.88 152 THR A C 1
ATOM 1230 O O . THR A 1 152 ? 2.561 -7.963 2.638 1.00 83.88 152 THR A O 1
ATOM 1233 N N . LYS A 1 153 ? 0.422 -8.387 2.149 1.00 85.69 153 LYS A N 1
ATOM 1234 C CA . LYS A 1 153 ? 0.688 -8.962 0.817 1.00 85.69 153 LYS A CA 1
ATOM 1235 C C . LYS A 1 153 ? 1.283 -7.970 -0.184 1.00 85.69 153 LYS A C 1
ATOM 1237 O O . LYS A 1 153 ? 2.035 -8.384 -1.061 1.00 85.69 153 LYS A O 1
ATOM 1242 N N . PHE A 1 154 ? 0.981 -6.679 -0.064 1.00 83.38 154 PHE A N 1
ATOM 1243 C CA . PHE A 1 154 ? 1.560 -5.659 -0.940 1.00 83.38 154 PHE A CA 1
ATOM 1244 C C . PHE A 1 154 ? 3.037 -5.381 -0.635 1.00 83.38 154 PHE A C 1
ATOM 1246 O O . PHE A 1 154 ? 3.751 -4.923 -1.526 1.00 83.38 154 PHE A O 1
ATOM 1253 N N . GLY A 1 155 ? 3.521 -5.726 0.565 1.00 87.00 155 GLY A N 1
ATOM 1254 C CA . GLY A 1 155 ? 4.938 -5.600 0.919 1.00 87.00 155 GLY A CA 1
ATOM 1255 C C . GLY A 1 155 ? 5.858 -6.361 -0.041 1.00 87.00 155 GLY A C 1
ATOM 1256 O O . GLY A 1 155 ? 6.885 -5.834 -0.461 1.00 87.00 155 GLY A O 1
ATOM 1257 N N . TRP A 1 156 ? 5.441 -7.548 -0.494 1.00 89.62 156 TRP A N 1
ATOM 1258 C CA . TRP A 1 156 ? 6.183 -8.337 -1.485 1.00 89.62 156 TRP A CA 1
ATOM 1259 C C . TRP A 1 156 ? 6.322 -7.635 -2.836 1.00 89.62 156 TRP A C 1
ATOM 1261 O O . TRP A 1 156 ? 7.357 -7.738 -3.487 1.00 89.62 156 TRP A O 1
ATOM 1271 N N . ILE A 1 157 ? 5.297 -6.892 -3.251 1.00 88.56 157 ILE A N 1
ATOM 1272 C CA . ILE A 1 157 ? 5.294 -6.165 -4.526 1.00 88.56 157 ILE A CA 1
ATOM 1273 C C . ILE A 1 157 ? 6.244 -4.970 -4.448 1.00 88.56 157 ILE A C 1
ATOM 1275 O O . ILE A 1 157 ? 6.991 -4.719 -5.390 1.00 88.56 157 ILE A O 1
ATOM 1279 N N . ILE A 1 158 ? 6.253 -4.267 -3.312 1.00 88.94 158 ILE A N 1
ATOM 1280 C CA . ILE A 1 158 ? 7.180 -3.158 -3.057 1.00 88.94 158 ILE A CA 1
ATOM 1281 C C . ILE A 1 158 ? 8.621 -3.666 -3.063 1.00 88.94 158 ILE A C 1
ATOM 1283 O O . ILE A 1 158 ? 9.472 -3.072 -3.720 1.00 88.94 158 ILE A O 1
ATOM 1287 N N . LEU A 1 159 ? 8.888 -4.784 -2.383 1.00 91.19 159 LEU A N 1
ATOM 1288 C CA . LEU A 1 159 ? 10.207 -5.409 -2.380 1.00 91.19 159 LEU A CA 1
ATOM 1289 C C . LEU A 1 159 ? 10.646 -5.789 -3.801 1.00 91.19 159 LEU A C 1
ATOM 1291 O O . LEU A 1 159 ? 11.748 -5.435 -4.214 1.00 91.19 159 LEU A O 1
ATOM 1295 N N . ALA A 1 160 ? 9.764 -6.426 -4.576 1.00 92.25 160 ALA A N 1
ATOM 1296 C CA . ALA A 1 160 ? 10.039 -6.760 -5.970 1.00 92.25 160 ALA A CA 1
ATOM 1297 C C . ALA A 1 160 ? 10.341 -5.511 -6.818 1.00 92.25 160 ALA A C 1
ATOM 1299 O O . ALA A 1 160 ? 11.277 -5.531 -7.617 1.00 92.25 160 ALA A O 1
ATOM 1300 N N . TYR A 1 161 ? 9.607 -4.411 -6.618 1.00 90.69 161 TYR A N 1
ATOM 1301 C CA . TYR A 1 161 ? 9.847 -3.149 -7.323 1.00 90.69 161 TYR A CA 1
ATOM 1302 C C . TYR A 1 161 ? 11.196 -2.531 -6.944 1.00 90.69 161 TYR A C 1
ATOM 1304 O O . TYR A 1 161 ? 11.966 -2.125 -7.813 1.00 90.69 161 TYR A O 1
ATOM 1312 N N . GLY A 1 162 ? 11.508 -2.507 -5.646 1.00 91.56 162 GLY A N 1
ATOM 1313 C CA . GLY A 1 162 ? 12.768 -1.983 -5.128 1.00 91.56 162 GLY A CA 1
ATOM 1314 C C . GLY A 1 162 ? 13.977 -2.719 -5.696 1.00 91.56 162 GLY A C 1
ATOM 1315 O O . GLY A 1 162 ? 14.917 -2.088 -6.174 1.00 91.56 162 GLY A O 1
ATOM 1316 N N . VAL A 1 163 ? 13.925 -4.052 -5.718 1.00 93.00 163 VAL A N 1
ATOM 1317 C CA . VAL A 1 163 ? 15.002 -4.885 -6.274 1.00 93.00 163 VAL A CA 1
ATOM 1318 C C . VAL A 1 163 ? 15.097 -4.755 -7.797 1.00 93.00 163 VAL A C 1
ATOM 1320 O O . VAL A 1 163 ? 16.201 -4.757 -8.328 1.00 93.00 163 VAL A O 1
ATOM 1323 N N . SER A 1 164 ? 13.970 -4.613 -8.501 1.00 90.44 164 SER A N 1
ATOM 1324 C CA . SER A 1 164 ? 13.957 -4.598 -9.973 1.00 90.44 164 SER A CA 1
ATOM 1325 C C . SER A 1 164 ? 14.298 -3.234 -10.585 1.00 90.44 164 SER A C 1
ATOM 1327 O O . SER A 1 164 ? 14.890 -3.195 -11.656 1.00 90.44 164 SER A O 1
ATOM 1329 N N . TYR A 1 165 ? 13.936 -2.120 -9.936 1.00 88.19 165 TYR A N 1
ATOM 1330 C CA . TYR A 1 165 ? 14.090 -0.769 -10.504 1.00 88.19 165 TYR A CA 1
ATOM 1331 C C . TYR A 1 165 ? 14.982 0.146 -9.665 1.00 88.19 165 TYR A C 1
ATOM 1333 O O . TYR A 1 165 ? 15.841 0.840 -10.207 1.00 88.19 165 TYR A O 1
ATOM 1341 N N . VAL A 1 166 ? 14.812 0.156 -8.341 1.00 90.38 166 VAL A N 1
ATOM 1342 C CA . VAL A 1 166 ? 15.504 1.122 -7.473 1.00 90.38 166 VAL A CA 1
ATOM 1343 C C . VAL A 1 166 ? 16.967 0.732 -7.271 1.00 90.38 166 VAL A C 1
ATOM 1345 O O . VAL A 1 166 ? 17.859 1.544 -7.512 1.00 90.38 166 VAL A O 1
ATOM 1348 N N . ALA A 1 167 ? 17.228 -0.519 -6.888 1.00 91.25 167 ALA A N 1
ATOM 1349 C CA . ALA A 1 167 ? 18.584 -1.000 -6.640 1.00 91.25 167 ALA A CA 1
ATOM 1350 C C . ALA A 1 167 ? 19.483 -0.956 -7.895 1.00 91.25 167 ALA A C 1
ATOM 1352 O O . ALA A 1 167 ? 20.589 -0.423 -7.783 1.00 91.25 167 ALA A O 1
ATOM 1353 N N . PRO A 1 168 ? 19.046 -1.406 -9.093 1.00 90.25 168 PRO A N 1
ATOM 1354 C CA . PRO A 1 168 ? 19.876 -1.343 -10.294 1.00 90.25 168 PRO A CA 1
ATOM 1355 C C . PRO A 1 168 ? 20.169 0.091 -10.727 1.00 90.25 168 PRO A C 1
ATOM 1357 O O . PRO A 1 168 ? 21.294 0.382 -11.116 1.00 90.25 168 PRO A O 1
ATOM 1360 N N . THR A 1 169 ? 19.201 1.004 -10.591 1.00 87.31 169 THR A N 1
ATOM 1361 C CA . THR A 1 169 ? 19.403 2.424 -10.918 1.00 87.31 169 THR A CA 1
ATOM 1362 C C . THR A 1 169 ? 20.471 3.048 -10.021 1.00 87.31 169 THR A C 1
ATOM 1364 O O . THR A 1 169 ? 21.381 3.713 -10.510 1.00 87.31 169 THR A O 1
ATOM 1367 N N . ILE A 1 170 ? 20.409 2.805 -8.709 1.00 89.19 170 ILE A N 1
ATOM 1368 C CA . ILE A 1 170 ? 21.413 3.307 -7.758 1.00 89.19 170 ILE A CA 1
ATOM 1369 C C . ILE A 1 170 ? 22.784 2.688 -8.048 1.00 89.19 170 ILE A C 1
ATOM 1371 O O . ILE A 1 170 ? 23.787 3.402 -8.098 1.00 89.19 170 ILE A O 1
ATOM 1375 N N . LEU A 1 171 ? 22.827 1.370 -8.270 1.00 89.56 171 LEU A N 1
ATOM 1376 C CA . LEU A 1 171 ? 24.063 0.649 -8.562 1.00 89.56 171 LEU A CA 1
ATOM 1377 C C . LEU A 1 171 ? 24.715 1.153 -9.851 1.00 89.56 171 LEU A C 1
ATOM 1379 O O . LEU A 1 171 ? 25.929 1.344 -9.882 1.00 89.56 171 LEU A O 1
ATOM 1383 N N . TYR A 1 172 ? 23.916 1.396 -10.891 1.00 85.62 172 TYR A N 1
ATOM 1384 C CA . TYR A 1 172 ? 24.397 1.908 -12.167 1.00 85.62 172 TYR A CA 1
ATOM 1385 C C . TYR A 1 172 ? 25.093 3.262 -11.993 1.00 85.62 172 TYR A C 1
ATOM 1387 O O . TYR A 1 172 ? 26.240 3.432 -12.411 1.00 85.62 172 TYR A O 1
ATOM 1395 N N . LYS A 1 173 ? 24.454 4.186 -11.269 1.00 84.88 173 LYS A N 1
ATOM 1396 C CA . LYS A 1 173 ? 25.017 5.514 -10.993 1.00 84.88 173 LYS A CA 1
ATOM 1397 C C . LYS A 1 173 ? 26.295 5.466 -10.161 1.00 84.88 173 LYS A C 1
ATOM 1399 O O . LYS A 1 173 ? 27.266 6.151 -10.469 1.00 84.88 173 LYS A O 1
ATOM 1404 N N . LEU A 1 174 ? 26.320 4.632 -9.125 1.00 87.06 174 LEU A N 1
ATOM 1405 C CA . LEU A 1 174 ? 27.483 4.526 -8.247 1.00 87.06 174 LEU A CA 1
ATOM 1406 C C . LEU A 1 174 ? 28.668 3.851 -8.953 1.00 87.06 174 LEU A C 1
ATOM 1408 O O . LEU A 1 174 ? 29.810 4.283 -8.808 1.00 87.06 174 LEU A O 1
ATOM 1412 N N . ARG A 1 175 ? 28.412 2.780 -9.719 1.00 87.06 175 ARG A N 1
ATOM 1413 C CA . ARG A 1 175 ? 29.475 1.941 -10.287 1.00 87.06 175 ARG A CA 1
ATOM 1414 C C . ARG A 1 175 ? 29.979 2.421 -11.642 1.00 87.06 175 ARG A C 1
ATOM 1416 O O . ARG A 1 175 ? 31.188 2.343 -11.864 1.00 87.06 175 ARG A O 1
ATOM 1423 N N . PHE A 1 176 ? 29.078 2.840 -12.529 1.00 81.44 176 PHE A N 1
ATOM 1424 C CA . PHE A 1 176 ? 29.397 3.152 -13.925 1.00 81.44 176 PHE A CA 1
ATOM 1425 C C . PHE A 1 176 ? 29.485 4.655 -14.187 1.00 81.44 176 PHE A C 1
ATOM 1427 O O . PHE A 1 176 ? 30.353 5.075 -14.945 1.00 81.44 176 PHE A O 1
ATOM 1434 N N . GLU A 1 177 ? 28.650 5.473 -13.543 1.00 80.81 177 GLU A N 1
ATOM 1435 C CA . GLU A 1 177 ? 28.742 6.938 -13.675 1.00 80.81 177 GLU A CA 1
ATOM 1436 C C . GLU A 1 177 ? 29.758 7.558 -12.705 1.00 80.81 177 GLU A C 1
ATOM 1438 O O . GLU A 1 177 ? 30.113 8.725 -12.857 1.00 80.81 177 GLU A O 1
ATOM 1443 N N . GLY A 1 178 ? 30.235 6.794 -11.714 1.00 81.75 178 GLY A N 1
ATOM 1444 C CA . GLY A 1 178 ? 31.155 7.286 -10.685 1.00 81.75 178 GLY A CA 1
ATOM 1445 C C . GLY A 1 178 ? 30.540 8.369 -9.794 1.00 81.75 178 GLY A C 1
ATOM 1446 O O . GLY A 1 178 ? 31.271 9.145 -9.180 1.00 81.75 178 GLY A O 1
ATOM 1447 N N . ALA A 1 179 ? 29.206 8.453 -9.740 1.00 82.38 179 ALA A N 1
ATOM 1448 C CA . ALA A 1 179 ? 28.503 9.446 -8.944 1.00 82.38 179 ALA A CA 1
ATOM 1449 C C . ALA A 1 179 ? 28.727 9.196 -7.447 1.00 82.38 179 ALA A C 1
ATOM 1451 O O . ALA A 1 179 ? 28.681 8.058 -6.976 1.00 82.38 179 ALA A O 1
ATOM 1452 N N . THR A 1 180 ? 28.927 10.264 -6.678 1.00 85.19 180 THR A N 1
ATOM 1453 C CA . THR A 1 180 ? 28.993 10.172 -5.217 1.00 85.19 180 THR A CA 1
ATOM 1454 C C . THR A 1 180 ? 27.595 9.982 -4.619 1.00 85.19 180 THR A C 1
ATOM 1456 O O . THR A 1 180 ? 26.586 10.409 -5.184 1.00 85.19 180 THR A O 1
ATOM 1459 N N . ILE A 1 181 ? 27.525 9.342 -3.446 1.00 79.44 181 ILE A N 1
ATOM 1460 C CA . ILE A 1 181 ? 26.258 9.039 -2.749 1.00 79.44 181 ILE A CA 1
ATOM 1461 C C . ILE A 1 181 ? 25.490 10.325 -2.394 1.00 79.44 181 ILE A C 1
ATOM 1463 O O . ILE A 1 181 ? 24.264 10.323 -2.345 1.00 79.44 181 ILE A O 1
ATOM 1467 N N . GLU A 1 182 ? 26.200 11.437 -2.204 1.00 83.00 182 GLU A N 1
ATOM 1468 C CA . GLU A 1 182 ? 25.640 12.739 -1.822 1.00 83.00 182 GLU A CA 1
ATOM 1469 C C . GLU A 1 182 ? 24.850 13.428 -2.946 1.00 83.00 182 GLU A C 1
ATOM 1471 O O . GLU A 1 182 ? 24.082 14.361 -2.697 1.00 83.00 182 GLU A O 1
ATOM 1476 N N . VAL A 1 183 ? 24.970 12.952 -4.188 1.00 85.56 183 VAL A N 1
ATOM 1477 C CA . VAL A 1 183 ? 24.218 13.508 -5.312 1.00 85.56 183 VAL A CA 1
ATOM 1478 C C . VAL A 1 183 ? 22.738 13.155 -5.165 1.00 85.56 183 VAL A C 1
ATOM 1480 O O . VAL A 1 183 ? 22.368 11.984 -5.058 1.00 85.56 183 VAL A O 1
ATOM 1483 N N . LEU A 1 184 ? 21.866 14.170 -5.236 1.00 83.56 184 LEU A N 1
ATOM 1484 C CA . LEU A 1 184 ? 20.403 14.020 -5.143 1.00 83.56 184 LEU A CA 1
ATOM 1485 C C . LEU A 1 184 ? 19.851 12.970 -6.114 1.00 83.56 184 LEU A C 1
ATOM 1487 O O . LEU A 1 184 ? 18.902 12.256 -5.806 1.00 83.56 184 LEU A O 1
ATOM 1491 N N . SER A 1 185 ? 20.481 12.836 -7.276 1.00 79.69 185 SER A N 1
ATOM 1492 C CA . SER A 1 185 ? 20.108 11.863 -8.297 1.00 79.69 185 SER A CA 1
ATOM 1493 C C . SER A 1 185 ? 20.382 10.400 -7.902 1.00 79.69 185 SER A C 1
ATOM 1495 O O . SER A 1 185 ? 19.945 9.517 -8.636 1.00 79.69 185 SER A O 1
ATOM 1497 N N . VAL A 1 186 ? 21.076 10.136 -6.788 1.00 83.00 186 VAL A N 1
ATOM 1498 C CA . VAL A 1 186 ? 21.345 8.801 -6.227 1.00 83.00 186 VAL A CA 1
ATOM 1499 C C . VAL A 1 186 ? 20.564 8.621 -4.926 1.00 83.00 186 VAL A C 1
ATOM 1501 O O . VAL A 1 186 ? 19.648 7.797 -4.869 1.00 83.00 186 VAL A O 1
ATOM 1504 N N . TRP A 1 187 ? 20.851 9.427 -3.895 1.00 85.75 187 TRP A N 1
ATOM 1505 C CA . TRP A 1 187 ? 20.177 9.278 -2.601 1.00 85.75 187 TRP A CA 1
ATOM 1506 C C . TRP A 1 187 ? 18.694 9.648 -2.659 1.00 85.75 187 TRP A C 1
ATOM 1508 O O . TRP A 1 187 ? 17.909 9.081 -1.906 1.00 85.75 187 TRP A O 1
ATOM 1518 N N . GLY A 1 188 ? 18.273 10.528 -3.573 1.00 88.00 188 GLY A N 1
ATOM 1519 C CA . GLY A 1 188 ? 16.866 10.887 -3.752 1.00 88.00 188 GLY A CA 1
ATOM 1520 C C . GLY A 1 188 ? 16.004 9.706 -4.208 1.00 88.00 188 GLY A C 1
ATOM 1521 O O . GLY A 1 188 ? 14.875 9.560 -3.741 1.00 88.00 188 GLY A O 1
ATOM 1522 N N . TYR A 1 189 ? 16.530 8.802 -5.044 1.00 86.19 189 TYR A N 1
ATOM 1523 C CA . TYR A 1 189 ? 15.821 7.564 -5.410 1.00 86.19 189 TYR A CA 1
ATOM 1524 C C . TYR A 1 189 ? 15.714 6.605 -4.223 1.00 86.19 189 TYR A C 1
ATOM 1526 O O . TYR A 1 189 ? 14.651 6.036 -3.985 1.00 86.19 189 TYR A O 1
ATOM 1534 N N . ALA A 1 190 ? 16.786 6.468 -3.439 1.00 87.50 190 ALA A N 1
ATOM 1535 C CA . ALA A 1 190 ? 16.764 5.653 -2.228 1.00 87.50 190 ALA A CA 1
ATOM 1536 C C . ALA A 1 190 ? 15.772 6.213 -1.196 1.00 87.50 190 ALA A C 1
ATOM 1538 O O . ALA A 1 190 ? 14.898 5.492 -0.722 1.00 87.50 190 ALA A O 1
ATOM 1539 N N . ALA A 1 191 ? 15.857 7.509 -0.891 1.00 90.62 191 ALA A N 1
ATOM 1540 C CA . ALA A 1 191 ? 14.999 8.183 0.076 1.00 90.62 191 ALA A CA 1
ATOM 1541 C C . ALA A 1 191 ? 13.531 8.182 -0.363 1.00 90.62 191 ALA A C 1
ATOM 1543 O O . ALA A 1 191 ? 12.654 7.861 0.437 1.00 90.62 191 ALA A O 1
ATOM 1544 N N . SER A 1 192 ? 13.246 8.476 -1.635 1.00 90.06 192 SER A N 1
ATOM 1545 C CA . SER A 1 192 ? 11.875 8.425 -2.157 1.00 90.06 192 SER A CA 1
ATOM 1546 C C . SER A 1 192 ? 11.284 7.020 -2.099 1.00 90.06 192 SER A C 1
ATOM 1548 O O . SER A 1 192 ? 10.106 6.885 -1.785 1.00 90.06 192 SER A O 1
ATOM 1550 N N . PHE A 1 193 ? 12.073 5.967 -2.320 1.00 91.06 193 PHE A N 1
ATOM 1551 C CA . PHE A 1 193 ? 11.592 4.598 -2.157 1.00 91.06 193 PHE A CA 1
ATOM 1552 C C . PHE A 1 193 ? 11.379 4.232 -0.681 1.00 91.06 193 PHE A C 1
ATOM 1554 O O . PHE A 1 193 ? 10.302 3.762 -0.318 1.00 91.06 193 PHE A O 1
ATOM 1561 N N . VAL A 1 194 ? 12.368 4.496 0.180 1.00 90.00 194 VAL A N 1
ATOM 1562 C CA . VAL A 1 194 ? 12.333 4.151 1.613 1.00 90.00 194 VAL A CA 1
ATOM 1563 C C . VAL A 1 194 ? 11.234 4.904 2.359 1.00 90.00 194 VAL A C 1
ATOM 1565 O O . VAL A 1 194 ? 10.610 4.335 3.247 1.00 90.00 194 VAL A O 1
ATOM 1568 N N . VAL A 1 195 ? 10.963 6.159 2.001 1.00 91.19 195 VAL A N 1
ATOM 1569 C CA . VAL A 1 195 ? 9.910 6.969 2.633 1.00 91.19 195 VAL A CA 1
ATOM 1570 C C . VAL A 1 195 ? 8.591 6.839 1.878 1.00 91.19 195 VAL A C 1
ATOM 1572 O O . VAL A 1 195 ? 7.544 6.603 2.478 1.00 91.19 195 VAL A O 1
ATOM 1575 N N . GLY A 1 196 ? 8.623 6.969 0.553 1.00 89.25 196 GLY A N 1
ATOM 1576 C CA . GLY A 1 196 ? 7.425 7.024 -0.278 1.00 89.25 196 GLY A CA 1
ATOM 1577 C C . GLY A 1 196 ? 6.678 5.699 -0.350 1.00 89.25 196 GLY A C 1
ATOM 1578 O O . GLY A 1 196 ? 5.449 5.710 -0.290 1.00 89.25 196 GLY A O 1
ATOM 1579 N N . ALA A 1 197 ? 7.374 4.557 -0.425 1.00 87.00 197 ALA A N 1
ATOM 1580 C CA . ALA A 1 197 ? 6.694 3.267 -0.523 1.00 87.00 197 ALA A CA 1
ATOM 1581 C C . ALA A 1 197 ? 5.925 2.904 0.766 1.00 87.00 197 ALA A C 1
ATOM 1583 O O . ALA A 1 197 ? 4.738 2.581 0.657 1.00 87.00 197 ALA A O 1
ATOM 1584 N N . PRO A 1 198 ? 6.497 3.027 1.984 1.00 85.12 198 PRO A N 1
ATOM 1585 C CA . PRO A 1 198 ? 5.730 2.852 3.218 1.00 85.12 198 PRO A CA 1
ATOM 1586 C C . PRO A 1 198 ? 4.641 3.910 3.406 1.00 85.12 198 PRO A C 1
ATOM 1588 O O . PRO A 1 198 ? 3.556 3.586 3.888 1.00 85.12 198 PRO A O 1
ATOM 1591 N N . LEU A 1 199 ? 4.881 5.165 3.010 1.00 86.75 199 LEU A N 1
ATOM 1592 C CA . LEU A 1 199 ? 3.890 6.237 3.147 1.00 86.75 199 LEU A CA 1
ATOM 1593 C C . LEU A 1 199 ? 2.664 5.977 2.269 1.00 86.75 199 LEU A C 1
ATOM 1595 O O . LEU A 1 199 ? 1.543 5.982 2.771 1.00 86.75 199 LEU A O 1
ATOM 1599 N N . LEU A 1 200 ? 2.863 5.652 0.989 1.00 83.44 200 LEU A N 1
ATOM 1600 C CA . LEU A 1 200 ? 1.786 5.283 0.062 1.00 83.44 200 LEU A CA 1
ATOM 1601 C C . LEU A 1 200 ? 0.938 4.122 0.603 1.00 83.44 200 LEU A C 1
ATOM 1603 O O . LEU A 1 200 ? -0.260 4.026 0.336 1.00 83.44 200 LEU A O 1
ATOM 1607 N N . PHE A 1 201 ? 1.568 3.256 1.390 1.00 77.94 201 PHE A N 1
ATOM 1608 C CA . PHE A 1 201 ? 0.961 2.052 1.909 1.00 77.94 201 PHE A CA 1
ATOM 1609 C C . PHE A 1 201 ? 0.231 2.214 3.246 1.00 77.94 201 PHE A C 1
ATOM 1611 O O . PHE A 1 201 ? -0.824 1.615 3.475 1.00 77.94 201 PHE A O 1
ATOM 1618 N N . THR A 1 202 ? 0.776 3.049 4.122 1.00 80.62 202 THR A N 1
ATOM 1619 C CA . THR A 1 202 ? 0.170 3.411 5.408 1.00 80.62 202 THR A CA 1
ATOM 1620 C C . THR A 1 202 ? -0.975 4.405 5.238 1.00 80.62 202 THR A C 1
ATOM 1622 O O . THR A 1 202 ? -1.909 4.409 6.035 1.00 80.62 202 THR A O 1
ATOM 1625 N N . LEU A 1 203 ? -0.979 5.190 4.158 1.00 83.94 203 LEU A N 1
ATOM 1626 C CA . LEU A 1 203 ? -2.019 6.171 3.837 1.00 83.94 203 LEU A CA 1
ATOM 1627 C C . LEU A 1 203 ? -3.463 5.624 3.924 1.00 83.94 203 LEU A C 1
ATOM 1629 O O . LEU A 1 203 ? -4.286 6.253 4.591 1.00 83.94 203 LEU A O 1
ATOM 1633 N N . PRO A 1 204 ? -3.807 4.456 3.345 1.00 80.69 204 PRO A N 1
ATOM 1634 C CA . PRO A 1 204 ? -5.137 3.873 3.522 1.00 80.69 204 PRO A CA 1
ATOM 1635 C C . PRO A 1 204 ? -5.473 3.434 4.959 1.00 80.69 204 PRO A C 1
ATOM 1637 O O . PRO A 1 204 ? -6.653 3.409 5.298 1.00 80.69 204 PRO A O 1
ATOM 1640 N N . LEU A 1 205 ? -4.493 3.109 5.814 1.00 80.44 205 LEU A N 1
ATOM 1641 C CA . LEU A 1 205 ? -4.745 2.816 7.239 1.00 80.44 205 LEU A CA 1
ATOM 1642 C C . LEU A 1 205 ? -5.100 4.085 8.012 1.00 80.44 205 LEU A C 1
ATOM 1644 O O . LEU A 1 205 ? -6.037 4.076 8.811 1.00 80.44 205 LEU A O 1
ATOM 1648 N N . PHE A 1 206 ? -4.401 5.188 7.725 1.00 83.19 206 PHE A N 1
ATOM 1649 C CA . PHE A 1 206 ? -4.638 6.477 8.380 1.00 83.19 206 PHE A CA 1
ATOM 1650 C C . PHE A 1 206 ? -6.075 6.986 8.206 1.00 83.19 206 PHE A C 1
ATOM 1652 O O . PHE A 1 206 ? -6.601 7.702 9.058 1.00 83.19 206 PHE A O 1
ATOM 1659 N N . MET A 1 207 ? -6.753 6.573 7.133 1.00 83.25 207 MET A N 1
ATOM 1660 C CA . MET A 1 207 ? -8.158 6.909 6.893 1.00 83.25 207 MET A CA 1
ATOM 1661 C C . MET A 1 207 ? -9.111 6.347 7.964 1.00 83.25 207 MET A C 1
ATOM 1663 O O . MET A 1 207 ? -10.178 6.921 8.179 1.00 83.25 207 MET A O 1
ATOM 1667 N N . PHE A 1 208 ? -8.739 5.262 8.655 1.00 83.38 208 PHE A N 1
ATOM 1668 C CA . PHE A 1 208 ? -9.556 4.626 9.699 1.00 83.38 208 PHE A CA 1
ATOM 1669 C C . PHE A 1 208 ? -9.179 5.057 11.122 1.00 83.38 208 PHE A C 1
ATOM 1671 O O . PHE A 1 208 ? -9.972 4.861 12.042 1.00 83.38 208 PHE A O 1
ATOM 1678 N N . THR A 1 209 ? -8.026 5.708 11.309 1.00 84.50 209 THR A N 1
ATOM 1679 C CA . THR A 1 209 ? -7.500 6.143 12.616 1.00 84.50 209 THR A CA 1
ATOM 1680 C C . THR A 1 209 ? -8.529 6.917 13.431 1.00 84.50 209 THR A C 1
ATOM 1682 O O . THR A 1 209 ? -8.736 6.622 14.604 1.00 84.50 209 THR A O 1
ATOM 1685 N N . LYS A 1 210 ? -9.228 7.876 12.810 1.00 84.06 210 LYS A N 1
ATOM 1686 C CA . LYS A 1 210 ? -10.238 8.687 13.505 1.00 84.06 210 LYS A CA 1
ATOM 1687 C C . LYS A 1 210 ? -11.391 7.835 14.044 1.00 84.06 210 LYS A C 1
ATOM 1689 O O . LYS A 1 210 ? -11.821 8.052 15.172 1.00 84.06 210 LYS A O 1
ATOM 1694 N N . GLN A 1 211 ? -11.882 6.880 13.253 1.00 83.94 211 GLN A N 1
ATOM 1695 C CA . GLN A 1 211 ? -12.998 6.025 13.662 1.00 83.94 211 GLN A CA 1
ATOM 1696 C C . GLN A 1 211 ? -12.576 5.044 14.761 1.00 83.94 211 GLN A C 1
ATOM 1698 O O . GLN A 1 211 ? -13.300 4.880 15.739 1.00 83.94 211 GLN A O 1
ATOM 1703 N N . LEU A 1 212 ? -11.383 4.449 14.644 1.00 84.31 212 LEU A N 1
ATOM 1704 C CA . LEU A 1 212 ? -10.850 3.545 15.667 1.00 84.31 212 LEU A CA 1
ATOM 1705 C C . LEU A 1 212 ? -10.594 4.274 16.982 1.00 84.31 212 LEU A C 1
ATOM 1707 O O . LEU A 1 212 ? -10.892 3.733 18.043 1.00 84.31 212 LEU A O 1
ATOM 1711 N N . PHE A 1 213 ? -10.077 5.502 16.918 1.00 85.38 213 PHE A N 1
ATOM 1712 C CA . PHE A 1 213 ? -9.863 6.321 18.104 1.00 85.38 213 PHE A CA 1
ATOM 1713 C C . PHE A 1 213 ? -11.184 6.614 18.820 1.00 85.38 213 PHE A C 1
ATOM 1715 O O . PHE A 1 213 ? -11.288 6.375 20.017 1.00 85.38 213 PHE A O 1
ATOM 1722 N N . GLN A 1 214 ? -12.212 7.053 18.085 1.00 86.38 214 GLN A N 1
ATOM 1723 C CA . GLN A 1 214 ? -13.534 7.325 18.658 1.00 86.38 214 GLN A CA 1
ATOM 1724 C C . GLN A 1 214 ? -14.166 6.073 19.277 1.00 86.38 214 GLN A C 1
ATOM 1726 O O . GLN A 1 214 ? -14.680 6.141 20.390 1.00 86.38 214 GLN A O 1
ATOM 1731 N N . ALA A 1 215 ? -14.081 4.926 18.596 1.00 84.00 215 ALA A N 1
ATOM 1732 C CA . ALA A 1 215 ? -14.590 3.660 19.114 1.00 84.00 215 ALA A CA 1
ATOM 1733 C C . ALA A 1 215 ? -13.852 3.216 20.388 1.00 84.00 215 ALA A C 1
ATOM 1735 O O . ALA A 1 215 ? -14.486 2.777 21.346 1.00 84.00 215 ALA A O 1
ATOM 1736 N N . LYS A 1 216 ? -12.523 3.376 20.427 1.00 86.12 216 LYS A N 1
ATOM 1737 C CA . LYS A 1 216 ? -11.704 3.077 21.608 1.00 86.12 216 LYS A CA 1
ATOM 1738 C C . LYS A 1 216 ? -12.046 3.996 22.781 1.00 86.12 216 LYS A C 1
ATOM 1740 O O . LYS A 1 216 ? -12.256 3.498 23.881 1.00 86.12 216 LYS A O 1
ATOM 1745 N N . SER A 1 217 ? -12.115 5.309 22.555 1.00 86.12 217 SER A N 1
ATOM 1746 C CA . SER A 1 217 ? -12.455 6.288 23.595 1.00 86.12 217 SER A CA 1
ATOM 1747 C C . SER A 1 217 ? -13.833 6.017 24.188 1.00 86.12 217 SER A C 1
ATOM 1749 O O . SER A 1 217 ? -13.947 5.867 25.399 1.00 86.12 217 SER A O 1
ATOM 1751 N N . HIS A 1 218 ? -14.850 5.840 23.341 1.00 87.94 218 HIS A N 1
ATOM 1752 C CA . HIS A 1 218 ? -16.207 5.555 23.800 1.00 87.94 218 HIS A CA 1
ATOM 1753 C C . HIS A 1 218 ? -16.294 4.238 24.588 1.00 87.94 218 HIS A C 1
ATOM 1755 O O . HIS A 1 218 ? -16.941 4.171 25.631 1.00 87.94 218 HIS A O 1
ATOM 1761 N N . ALA A 1 219 ? -15.607 3.187 24.129 1.00 85.25 219 ALA A N 1
ATOM 1762 C CA . ALA A 1 219 ? -15.589 1.912 24.839 1.00 85.25 219 ALA A CA 1
ATOM 1763 C C . ALA A 1 219 ? -14.885 2.005 26.202 1.00 85.25 219 ALA A C 1
ATOM 1765 O O . ALA A 1 219 ? -15.327 1.364 27.154 1.00 85.25 219 ALA A O 1
ATOM 1766 N N . LEU A 1 220 ? -13.811 2.796 26.310 1.00 88.06 220 LEU A N 1
ATOM 1767 C CA . LEU A 1 220 ? -13.120 3.031 27.579 1.00 88.06 220 LEU A CA 1
ATOM 1768 C C . LEU A 1 220 ? -13.990 3.815 28.564 1.00 88.06 220 LEU A C 1
ATOM 1770 O O . LEU A 1 220 ? -14.036 3.431 29.727 1.00 88.06 220 LEU A O 1
ATOM 1774 N N . GLU A 1 221 ? -14.703 4.847 28.109 1.00 89.06 221 GLU A N 1
ATOM 1775 C CA . GLU A 1 221 ? -15.635 5.625 28.942 1.00 89.06 221 GLU A CA 1
ATOM 1776 C C . GLU A 1 221 ? -16.734 4.728 29.529 1.00 89.06 221 GLU A C 1
ATOM 1778 O O . GLU A 1 221 ? -16.884 4.636 30.747 1.00 89.06 221 GLU A O 1
ATOM 1783 N N . VAL A 1 222 ? -17.433 3.973 28.672 1.00 87.81 222 VAL A N 1
ATOM 1784 C CA . VAL A 1 222 ? -18.497 3.053 29.107 1.00 87.81 222 VAL A CA 1
ATOM 1785 C C . VAL A 1 222 ? -17.948 1.983 30.052 1.00 87.81 222 VAL A C 1
ATOM 1787 O O . VAL A 1 222 ? -18.594 1.624 31.038 1.00 87.81 222 VAL A O 1
ATOM 1790 N N . LEU A 1 223 ? -16.750 1.458 29.781 1.00 86.62 223 LEU A N 1
ATOM 1791 C CA . LEU A 1 223 ? -16.154 0.440 30.637 1.00 86.62 223 LEU A CA 1
ATOM 1792 C C . LEU A 1 223 ? -15.728 1.005 31.997 1.00 86.62 223 LEU A C 1
ATOM 1794 O O . LEU A 1 223 ? -15.871 0.304 32.994 1.00 86.62 223 LEU A O 1
ATOM 1798 N N . GLN A 1 224 ? -15.243 2.247 32.053 1.00 87.00 224 GLN A N 1
ATOM 1799 C CA . GLN A 1 224 ? -14.896 2.932 33.300 1.00 87.00 224 GLN A CA 1
ATOM 1800 C C . GLN A 1 224 ? -16.128 3.197 34.170 1.00 87.00 224 GLN A C 1
ATOM 1802 O O . GLN A 1 224 ? -16.084 2.964 35.377 1.00 87.00 224 GLN A O 1
ATOM 1807 N N . GLU A 1 225 ? -17.245 3.619 33.575 1.00 89.69 225 GLU A N 1
ATOM 1808 C CA . GLU A 1 225 ? -18.508 3.785 34.303 1.00 89.69 225 GLU A CA 1
ATOM 1809 C C . GLU A 1 225 ? -18.969 2.453 34.917 1.00 89.69 225 GLU A C 1
ATOM 1811 O O . GLU A 1 225 ? -19.227 2.363 36.120 1.00 89.69 225 GLU A O 1
ATOM 1816 N N . ARG A 1 226 ? -18.987 1.380 34.115 1.00 85.56 226 ARG A N 1
ATOM 1817 C CA . ARG A 1 226 ? -19.414 0.042 34.561 1.00 85.56 226 ARG A CA 1
ATOM 1818 C C . ARG A 1 226 ? -18.459 -0.598 35.563 1.00 85.56 226 ARG A C 1
ATOM 1820 O O . ARG A 1 226 ? -18.913 -1.286 36.481 1.00 85.56 226 ARG A O 1
ATOM 1827 N N . SER A 1 227 ? -17.152 -0.406 35.400 1.00 84.81 227 SER A N 1
ATOM 1828 C CA . SER A 1 227 ? -16.159 -0.924 36.343 1.00 84.81 227 SER A CA 1
ATOM 1829 C C . SER A 1 227 ? -16.282 -0.225 37.694 1.00 84.81 227 SER A C 1
ATOM 1831 O O . SER A 1 227 ? -16.242 -0.900 38.720 1.00 84.81 227 SER A O 1
ATOM 1833 N N . MET A 1 228 ? -16.541 1.085 37.703 1.00 86.38 228 MET A N 1
ATOM 1834 C CA . MET A 1 228 ? -16.752 1.860 38.924 1.00 86.38 228 MET A CA 1
ATOM 1835 C C . MET A 1 228 ? -18.040 1.456 39.654 1.00 86.38 228 MET A C 1
ATOM 1837 O O . MET A 1 228 ? -18.019 1.272 40.872 1.00 86.38 228 MET A O 1
ATOM 1841 N N . GLU A 1 229 ? -19.150 1.257 38.932 1.00 88.06 229 GLU A N 1
ATOM 1842 C CA . GLU A 1 229 ? -20.396 0.717 39.503 1.00 88.06 229 GLU A CA 1
ATOM 1843 C C . GLU A 1 229 ? -20.158 -0.635 40.192 1.00 88.06 229 GLU A C 1
ATOM 1845 O O . GLU A 1 229 ? -20.604 -0.867 41.319 1.00 88.06 229 GLU A O 1
ATOM 1850 N N . ARG A 1 230 ? -19.418 -1.532 39.530 1.00 83.88 230 ARG A N 1
ATOM 1851 C CA . ARG A 1 230 ? -19.179 -2.889 40.029 1.00 83.88 230 ARG A CA 1
ATOM 1852 C C . ARG A 1 230 ? -18.156 -2.936 41.166 1.00 83.88 230 ARG A C 1
ATOM 1854 O O . ARG A 1 230 ? -18.338 -3.730 42.085 1.00 83.88 230 ARG A O 1
ATOM 1861 N N . ALA A 1 231 ? -17.140 -2.073 41.142 1.00 85.81 231 ALA A N 1
ATOM 1862 C CA . ALA A 1 231 ? -16.168 -1.923 42.224 1.00 85.81 231 ALA A CA 1
ATOM 1863 C C . ALA A 1 231 ? -16.836 -1.433 43.518 1.00 85.81 231 ALA A C 1
ATOM 1865 O O . ALA A 1 231 ? -16.632 -2.036 44.567 1.00 85.81 231 ALA A O 1
ATOM 1866 N N . LYS A 1 232 ? -17.717 -0.425 43.434 1.00 87.81 232 LYS A N 1
ATOM 1867 C CA . LYS A 1 232 ? -18.507 0.040 44.589 1.00 87.81 232 LYS A CA 1
ATOM 1868 C C . LYS A 1 232 ? -19.410 -1.056 45.151 1.00 87.81 232 LYS A C 1
ATOM 1870 O O . LYS A 1 232 ? -19.436 -1.282 46.355 1.00 87.81 232 LYS A O 1
ATOM 1875 N N . ALA A 1 233 ? -20.121 -1.774 44.277 1.00 86.50 233 ALA A N 1
ATOM 1876 C CA . ALA A 1 233 ? -20.988 -2.874 44.699 1.00 86.50 233 ALA A CA 1
ATOM 1877 C C . ALA A 1 233 ? -20.205 -4.013 45.377 1.00 86.50 233 ALA A C 1
ATOM 1879 O O . ALA A 1 233 ? -20.720 -4.656 46.292 1.00 86.50 233 ALA A O 1
ATOM 1880 N N . PHE A 1 234 ? -18.974 -4.270 44.930 1.00 85.00 234 PHE A N 1
ATOM 1881 C CA . PHE A 1 234 ? -18.071 -5.219 45.573 1.00 85.00 234 PHE A CA 1
ATOM 1882 C C . PHE A 1 234 ? -17.615 -4.725 46.950 1.00 85.00 234 PHE A C 1
ATOM 1884 O O . PHE A 1 234 ? -17.725 -5.475 47.916 1.00 85.00 234 PHE A O 1
ATOM 1891 N N . GLU A 1 235 ? -17.163 -3.475 47.058 1.00 86.12 235 GLU A N 1
ATOM 1892 C CA . GLU A 1 235 ? -16.700 -2.877 48.316 1.00 86.12 235 GLU A CA 1
ATOM 1893 C C . GLU A 1 235 ? -17.800 -2.877 49.390 1.00 86.12 235 GLU A C 1
ATOM 1895 O O . GLU A 1 235 ? -17.574 -3.353 50.502 1.00 86.12 235 GLU A O 1
ATOM 1900 N N . ASP A 1 236 ? -19.024 -2.471 49.037 1.00 87.81 236 ASP A N 1
ATOM 1901 C CA . ASP A 1 236 ? -20.178 -2.482 49.947 1.00 87.81 236 ASP A CA 1
ATOM 1902 C C . ASP A 1 236 ? -20.487 -3.884 50.489 1.00 87.81 236 ASP A C 1
ATOM 1904 O O . ASP A 1 236 ? -20.799 -4.063 51.672 1.00 87.81 236 ASP A O 1
ATOM 1908 N N . LYS A 1 237 ? -20.430 -4.899 49.620 1.00 83.56 237 LYS A N 1
ATOM 1909 C CA . LYS A 1 237 ? -20.639 -6.297 50.015 1.00 83.56 237 LYS A CA 1
ATOM 1910 C C . LYS A 1 237 ? -19.486 -6.805 50.877 1.00 83.56 237 LYS A C 1
ATOM 1912 O O . LYS A 1 237 ? -19.732 -7.460 51.888 1.00 83.56 237 LYS A O 1
ATOM 1917 N N . TRP A 1 238 ? -18.249 -6.496 50.495 1.00 81.00 238 TRP A N 1
ATOM 1918 C CA . TRP A 1 238 ? -17.038 -6.908 51.198 1.00 81.00 238 TRP A CA 1
ATOM 1919 C C . TRP A 1 238 ? -17.008 -6.357 52.626 1.00 81.00 238 TRP A C 1
ATOM 1921 O O . TRP A 1 238 ? -16.840 -7.115 53.580 1.00 81.00 238 TRP A O 1
ATOM 1931 N N . LEU A 1 239 ? -17.278 -5.060 52.795 1.00 84.12 239 LEU A N 1
ATOM 1932 C CA . LEU A 1 239 ? -17.346 -4.414 54.106 1.00 84.12 239 LEU A CA 1
ATOM 1933 C C . LEU A 1 239 ? -18.443 -5.030 54.991 1.00 84.12 239 LEU A C 1
ATOM 1935 O O . LEU A 1 239 ? -18.204 -5.306 56.167 1.00 84.12 239 LEU A O 1
ATOM 1939 N N . LYS A 1 240 ? -19.626 -5.327 54.432 1.00 82.62 240 LYS A N 1
ATOM 1940 C CA . LYS A 1 240 ? -20.711 -6.018 55.160 1.00 82.62 240 LYS A CA 1
ATOM 1941 C C . LYS A 1 240 ? -20.334 -7.444 55.579 1.00 82.62 240 LYS A C 1
ATOM 1943 O O . LYS A 1 240 ? -20.688 -7.864 56.682 1.00 82.62 240 LYS A O 1
ATOM 1948 N N . ALA A 1 241 ? -19.614 -8.188 54.741 1.00 77.00 241 ALA A N 1
ATOM 1949 C CA . ALA A 1 241 ? -19.131 -9.526 55.087 1.00 77.00 241 ALA A CA 1
ATOM 1950 C C . ALA A 1 241 ? -18.074 -9.493 56.199 1.00 77.00 241 ALA A C 1
ATOM 1952 O O . ALA A 1 241 ? -18.161 -10.283 57.138 1.00 77.00 241 ALA A O 1
ATOM 1953 N N . CYS A 1 242 ? -17.147 -8.530 56.157 1.00 77.00 242 CYS A N 1
ATOM 1954 C CA . CYS A 1 242 ? -16.166 -8.312 57.224 1.00 77.00 242 CYS A CA 1
ATOM 1955 C C . CYS A 1 242 ? -16.832 -8.014 58.577 1.00 77.00 242 CYS A C 1
ATOM 1957 O O . CYS A 1 242 ? -16.388 -8.527 59.599 1.00 77.00 242 CYS A O 1
ATOM 1959 N N . MET A 1 243 ? -17.919 -7.234 58.593 1.00 78.62 243 MET A N 1
ATOM 1960 C CA . MET A 1 243 ? -18.665 -6.943 59.826 1.00 78.62 243 MET A CA 1
ATOM 1961 C C . MET A 1 243 ? -19.503 -8.124 60.342 1.00 78.62 243 MET A C 1
ATOM 1963 O O . MET A 1 243 ? -19.785 -8.191 61.534 1.00 78.62 243 MET A O 1
ATOM 1967 N N . SER A 1 244 ? -19.929 -9.040 59.467 1.00 75.94 244 SER A N 1
ATOM 1968 C CA . SER A 1 244 ? -20.840 -10.148 59.805 1.00 75.94 244 SER A CA 1
ATOM 1969 C C . SER A 1 244 ? -20.146 -11.499 60.014 1.00 75.94 244 SER A C 1
ATOM 1971 O O . SER A 1 244 ? -20.823 -12.477 60.326 1.00 75.94 244 SER A O 1
ATOM 1973 N N . GLY A 1 245 ? -18.822 -11.584 59.837 1.00 70.38 245 GLY A N 1
ATOM 1974 C CA . GLY A 1 245 ? -18.023 -12.796 60.074 1.00 70.38 245 GLY A CA 1
ATOM 1975 C C . GLY A 1 245 ? -18.181 -13.918 59.033 1.00 70.38 245 GLY A C 1
ATOM 1976 O O . GLY A 1 245 ? -17.571 -14.972 59.185 1.00 70.38 245 GLY A O 1
ATOM 1977 N N . HIS A 1 246 ? -18.957 -13.714 57.963 1.00 62.16 246 HIS A N 1
ATOM 1978 C CA . HIS A 1 246 ? -19.230 -14.717 56.922 1.00 62.16 246 HIS A CA 1
ATOM 1979 C C . HIS A 1 246 ? -18.325 -14.515 55.689 1.00 62.16 246 HIS A C 1
ATOM 1981 O O . HIS A 1 246 ? -18.778 -14.049 54.642 1.00 62.16 246 HIS A O 1
ATOM 1987 N N . TYR A 1 247 ? -17.033 -14.844 55.801 1.00 59.19 247 TYR A N 1
ATOM 1988 C CA . TYR A 1 247 ? -16.034 -14.558 54.752 1.00 59.19 247 TYR A CA 1
ATOM 1989 C C . TYR A 1 247 ? -16.064 -15.518 53.544 1.00 59.19 247 TYR A C 1
ATOM 1991 O O . TYR A 1 247 ? -15.583 -15.180 52.463 1.00 59.19 247 TYR A O 1
ATOM 1999 N N . GLU A 1 248 ? -16.598 -16.727 53.714 1.00 56.44 248 GLU A N 1
ATOM 2000 C CA . GLU A 1 248 ? -16.097 -17.886 52.963 1.00 56.44 248 GLU A CA 1
ATOM 2001 C C . GLU A 1 248 ? -16.855 -18.205 51.660 1.00 56.44 248 GLU A C 1
ATOM 2003 O O . GLU A 1 248 ? -16.316 -18.887 50.794 1.00 56.44 248 GLU A O 1
ATOM 2008 N N . LEU A 1 249 ? -18.065 -17.664 51.449 1.00 55.62 249 LEU A N 1
ATOM 2009 C CA . LEU A 1 249 ? -18.884 -17.991 50.264 1.00 55.62 249 LEU A CA 1
ATOM 2010 C C . LEU A 1 249 ? -18.965 -16.891 49.190 1.00 55.62 249 LEU A C 1
ATOM 2012 O O . LEU A 1 249 ? -19.447 -17.152 48.089 1.00 55.62 249 LEU A O 1
ATOM 2016 N N . MET A 1 250 ? -18.515 -15.664 49.479 1.00 57.75 250 MET A N 1
ATOM 2017 C CA . MET A 1 250 ? -18.816 -14.493 48.637 1.00 57.75 250 MET A CA 1
ATOM 2018 C C . MET A 1 250 ? -17.631 -13.999 47.789 1.00 57.75 250 MET A C 1
ATOM 2020 O O . MET A 1 250 ? -17.832 -13.283 46.812 1.00 57.75 250 MET A O 1
ATOM 2024 N N . SER A 1 251 ? -16.397 -14.393 48.118 1.00 64.88 251 SER A N 1
ATOM 2025 C CA . SER A 1 251 ? -15.189 -13.831 47.497 1.00 64.88 251 SER A CA 1
ATOM 2026 C C . SER A 1 251 ? -14.903 -14.377 46.092 1.00 64.88 251 SER A C 1
ATOM 2028 O O . SER A 1 251 ? -14.554 -13.609 45.202 1.00 64.88 251 SER A O 1
ATOM 2030 N N . GLY A 1 252 ? -15.081 -15.678 45.847 1.00 74.88 252 GLY A N 1
ATOM 2031 C CA . GLY A 1 252 ? -14.603 -16.313 44.611 1.00 74.88 252 GLY A CA 1
ATOM 2032 C C . GLY A 1 252 ? -15.263 -15.797 43.326 1.00 74.88 252 GLY A C 1
ATOM 2033 O O . GLY A 1 252 ? -14.574 -15.482 42.355 1.00 74.88 252 GLY A O 1
ATOM 2034 N N . SER A 1 253 ? -16.594 -15.688 43.305 1.00 78.94 253 SER A N 1
ATOM 2035 C CA . SER A 1 253 ? -17.347 -15.315 42.097 1.00 78.94 253 SER A CA 1
ATOM 2036 C C . SER A 1 253 ? -17.233 -13.825 41.759 1.00 78.94 253 SER A C 1
ATOM 2038 O O . SER A 1 253 ? -17.018 -13.479 40.595 1.00 78.94 253 SER A O 1
ATOM 2040 N N . ASP A 1 254 ? -17.302 -12.946 42.763 1.00 78.81 254 ASP A N 1
ATOM 2041 C CA . ASP A 1 254 ? -17.168 -11.501 42.568 1.00 78.81 254 ASP A CA 1
ATOM 2042 C C . ASP A 1 254 ? -15.711 -11.107 42.224 1.00 78.81 254 ASP A C 1
ATOM 2044 O O . ASP A 1 254 ? -15.509 -10.293 41.318 1.00 78.81 254 ASP A O 1
ATOM 2048 N N . LEU A 1 255 ? -14.691 -11.746 42.825 1.00 80.88 255 LEU A N 1
ATOM 2049 C CA . LEU A 1 255 ? -13.280 -11.551 42.438 1.00 80.88 255 LEU A CA 1
ATOM 2050 C C . LEU A 1 255 ? -13.002 -12.029 41.007 1.00 80.88 255 LEU A C 1
ATOM 2052 O O . LEU A 1 255 ? -12.331 -11.333 40.245 1.00 80.88 255 LEU A O 1
ATOM 2056 N N . THR A 1 256 ? -13.559 -13.178 40.607 1.00 85.12 256 THR A N 1
ATOM 2057 C CA . THR A 1 256 ? -13.438 -13.677 39.224 1.00 85.12 256 THR A CA 1
ATOM 2058 C C . THR A 1 256 ? -14.085 -12.708 38.232 1.00 85.12 256 THR A C 1
ATOM 2060 O O . THR A 1 256 ? -13.542 -12.459 37.156 1.00 85.12 256 THR A O 1
ATOM 2063 N N . GLY A 1 257 ? -15.230 -12.119 38.595 1.00 82.94 257 GLY A N 1
ATOM 2064 C CA . GLY A 1 257 ? -15.900 -11.101 37.788 1.00 82.94 257 GLY A CA 1
ATOM 2065 C C . GLY A 1 257 ? -15.084 -9.814 37.633 1.00 82.94 257 GLY A C 1
ATOM 2066 O O . GLY A 1 257 ? -15.040 -9.264 36.534 1.00 82.94 257 GLY A O 1
ATOM 2067 N N . LEU A 1 258 ? -14.419 -9.350 38.696 1.00 83.38 258 LEU A N 1
ATOM 2068 C CA . LEU A 1 258 ? -13.519 -8.189 38.652 1.00 83.38 258 LEU A CA 1
ATOM 2069 C C . LEU A 1 258 ? -12.283 -8.453 37.784 1.00 83.38 258 LEU A C 1
ATOM 2071 O O . LEU A 1 258 ? -11.926 -7.624 36.948 1.00 83.38 258 LEU A O 1
ATOM 2075 N N . ASP A 1 259 ? -11.670 -9.626 37.925 1.00 86.81 259 ASP A N 1
ATOM 2076 C CA . ASP A 1 259 ? -10.512 -10.021 37.122 1.00 86.81 259 ASP A CA 1
ATOM 2077 C C . ASP A 1 259 ? -10.868 -10.184 35.630 1.00 86.81 259 ASP A C 1
ATOM 2079 O O . ASP A 1 259 ? -10.114 -9.781 34.743 1.00 86.81 259 ASP A O 1
ATOM 2083 N N . ALA A 1 260 ? -12.061 -10.700 35.317 1.00 86.94 260 ALA A N 1
ATOM 2084 C CA . ALA A 1 260 ? -12.576 -10.717 33.947 1.00 86.94 260 ALA A CA 1
ATOM 2085 C C . ALA A 1 260 ? -12.744 -9.296 33.373 1.00 86.94 260 ALA A C 1
ATOM 2087 O O . ALA A 1 260 ? -12.402 -9.052 32.216 1.00 86.94 260 ALA A O 1
ATOM 2088 N N . LEU A 1 261 ? -13.222 -8.347 34.182 1.00 85.56 261 LEU A N 1
ATOM 2089 C CA . LEU A 1 261 ? -13.410 -6.949 33.783 1.00 85.56 261 LEU A CA 1
ATOM 2090 C C . LEU A 1 261 ? -12.073 -6.242 33.518 1.00 85.56 261 LEU A C 1
ATOM 2092 O O . LEU A 1 261 ? -11.938 -5.563 32.500 1.00 85.56 261 LEU A O 1
ATOM 2096 N N . ASN A 1 262 ? -11.069 -6.474 34.369 1.00 85.56 262 ASN A N 1
ATOM 2097 C CA . ASN A 1 262 ? -9.703 -5.990 34.155 1.00 85.56 262 ASN A CA 1
ATOM 2098 C C . ASN A 1 262 ? -9.095 -6.556 32.870 1.00 85.56 262 ASN A C 1
ATOM 2100 O O . ASN A 1 262 ? -8.497 -5.814 32.095 1.00 85.56 262 ASN A O 1
ATOM 2104 N N . ARG A 1 263 ? -9.309 -7.846 32.580 1.00 87.25 263 ARG A N 1
ATOM 2105 C CA . ARG A 1 263 ? -8.848 -8.455 31.323 1.00 87.25 263 ARG A CA 1
ATOM 2106 C C . ARG A 1 263 ? -9.485 -7.816 30.089 1.00 87.25 263 ARG A C 1
ATOM 2108 O O . ARG A 1 263 ? -8.792 -7.586 29.100 1.00 87.25 263 ARG A O 1
ATOM 2115 N N . VAL A 1 264 ? -10.777 -7.489 30.145 1.00 85.69 264 VAL A N 1
ATOM 2116 C CA . VAL A 1 264 ? -11.459 -6.757 29.064 1.00 85.69 264 VAL A CA 1
ATOM 2117 C C . VAL A 1 264 ? -10.915 -5.331 28.938 1.00 85.69 264 VAL A C 1
ATOM 2119 O O . VAL A 1 264 ? -10.669 -4.877 27.820 1.00 85.69 264 VAL A O 1
ATOM 2122 N N . TYR A 1 265 ? -10.673 -4.642 30.057 1.00 86.19 265 TYR A N 1
ATOM 2123 C CA . TYR A 1 265 ? -10.080 -3.304 30.063 1.00 86.19 265 TYR A CA 1
ATOM 2124 C C . TYR A 1 265 ? -8.692 -3.294 29.425 1.00 86.19 265 TYR A C 1
ATOM 2126 O O . TYR A 1 265 ? -8.451 -2.519 28.501 1.00 86.19 265 TYR A O 1
A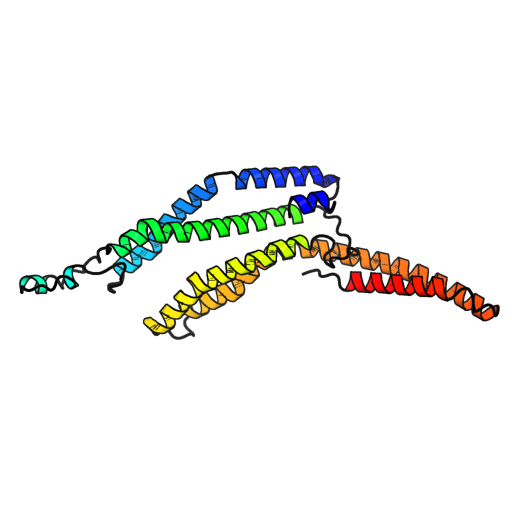TOM 2134 N N . ASP A 1 266 ? -7.807 -4.195 29.849 1.00 86.50 266 ASP A N 1
ATOM 2135 C CA . ASP A 1 266 ? -6.460 -4.323 29.298 1.00 86.50 266 ASP A CA 1
ATOM 2136 C C . ASP A 1 266 ? -6.484 -4.628 27.800 1.00 86.50 266 ASP A C 1
ATOM 2138 O O . ASP A 1 266 ? -5.670 -4.095 27.043 1.00 86.50 266 ASP A O 1
ATOM 2142 N N . HIS A 1 267 ? -7.427 -5.461 27.352 1.00 87.75 267 HIS A N 1
ATOM 2143 C CA . HIS A 1 267 ? -7.607 -5.777 25.936 1.00 87.75 267 HIS A CA 1
ATOM 2144 C C . HIS A 1 267 ? -8.008 -4.542 25.119 1.00 87.75 267 HIS A C 1
ATOM 2146 O O . HIS A 1 267 ? -7.364 -4.226 24.117 1.00 87.75 267 HIS A O 1
ATOM 2152 N N . ILE A 1 268 ? -9.014 -3.790 25.576 1.00 85.50 268 ILE A N 1
ATOM 2153 C CA . ILE A 1 268 ? -9.466 -2.551 24.918 1.00 85.50 268 ILE A CA 1
ATOM 2154 C C . ILE A 1 268 ? -8.372 -1.478 24.969 1.00 85.50 268 ILE A C 1
ATOM 2156 O O . ILE A 1 268 ? -8.139 -0.764 23.991 1.00 85.50 268 ILE A O 1
ATOM 2160 N N . 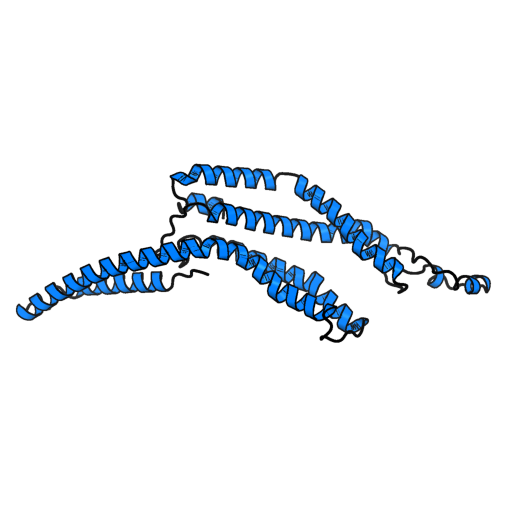HIS A 1 269 ? -7.644 -1.377 26.079 1.00 84.69 269 HIS A N 1
ATOM 2161 C CA . HIS A 1 269 ? -6.537 -0.440 26.220 1.00 84.69 269 HIS A CA 1
ATOM 2162 C C . HIS A 1 269 ? -5.401 -0.750 25.231 1.00 84.69 269 HIS A C 1
ATOM 2164 O O . HIS A 1 269 ? -4.849 0.169 24.617 1.00 84.69 269 HIS A O 1
ATOM 2170 N N . LYS A 1 270 ? -5.114 -2.037 24.997 1.00 86.31 270 LYS A N 1
ATOM 2171 C CA . LYS A 1 270 ? -4.140 -2.524 24.004 1.00 86.31 270 LYS A CA 1
ATOM 2172 C C . LYS A 1 270 ? -4.642 -2.468 22.556 1.00 86.31 270 LYS A C 1
ATOM 2174 O O . LYS A 1 270 ? -3.857 -2.739 21.647 1.00 86.31 270 LYS A O 1
ATOM 2179 N N . MET A 1 271 ? -5.902 -2.088 22.311 1.00 84.75 271 MET A N 1
ATOM 2180 C CA . MET A 1 271 ? -6.427 -1.898 20.957 1.00 84.75 271 MET A CA 1
ATOM 2181 C C . MET A 1 271 ? -5.565 -0.888 20.185 1.00 84.75 271 MET A C 1
ATOM 2183 O O . MET A 1 271 ? -5.313 0.234 20.652 1.00 84.75 271 MET A O 1
ATOM 2187 N N . ARG A 1 272 ? -5.128 -1.298 18.990 1.00 81.56 272 ARG A N 1
ATOM 2188 C CA . ARG A 1 272 ? -4.284 -0.509 18.091 1.00 81.56 272 ARG A CA 1
ATOM 2189 C C . ARG A 1 272 ? -5.142 0.434 17.264 1.00 81.56 272 ARG A C 1
ATOM 2191 O O . ARG A 1 272 ? -6.159 0.028 16.713 1.00 81.56 272 ARG A O 1
ATOM 2198 N N . VAL A 1 273 ? -4.707 1.685 17.165 1.00 72.75 273 VAL A N 1
ATOM 2199 C CA . VAL A 1 273 ? -5.378 2.724 16.368 1.00 72.75 273 VAL A CA 1
ATOM 2200 C C . VAL A 1 273 ? -4.633 2.966 15.043 1.00 72.75 273 VAL A C 1
ATOM 2202 O O . VAL A 1 273 ? -5.261 3.369 14.063 1.00 72.75 273 VAL A O 1
ATOM 2205 N N . VAL A 1 274 ? -3.325 2.656 15.008 1.00 64.69 274 VAL A N 1
ATOM 2206 C CA . VAL A 1 274 ? -2.417 2.542 13.846 1.00 64.69 274 VAL A CA 1
ATOM 2207 C C . VAL A 1 274 ? -1.338 1.502 14.188 1.00 64.69 274 VAL A C 1
ATOM 2209 O O . VAL A 1 274 ? -0.967 1.425 15.380 1.00 64.69 274 VAL A O 1
#